Protein AF-A0A9P0MYB6-F1 (afdb_monomer_lite)

Foldseek 3Di:
DDWDADPNDIDDKDKDWDAPDPPPFQWIWIWIQDPNDTDTWIKGFQDDPPPFWTKIKTWDQDPVNPDIDIDIDIDTPVLDADPVSVVRNVVSQVPDPPHDPVPDDDDDRDCVNPFDQDDDDLQDFRKGWDADDPPDFAAAQDDLVLLFAKKFFFWKLHRQPFARWIKGWDDDPFKIWIWTWTADPNDIDIWTWIWGAPDPRNIQWIWIWTDDPPDPDIDTWIKGFNDDPSAFWTKIKTWDAPDRTMITIMITIITPDLDHDPVSVVVVVVVLVVDPSRDPVSIDGHHGDPSRDDDDPPPVPDPPPVVVVVVVVVVVPD

pLDDT: mean 89.63, std 13.02, range [38.72, 98.75]

Sequence (318 aa):
MNSQIINGEMTTIEGTAVVARDDGTGEFKVSFNVNKEIRRSNYYVLSTDYLSYALVYSCVNVDNGNKRRVGSWKLSRTGTLSAQDNAAIDAVVSRTQGLHEDYYQTTEQSVETCFQYPNIALNDDIIIPGQCDQTISGIPHFDENQFQGNWYQIKRYDPVTTTCVGGRFTPESDSINIISYEVVNGELSITEGTGRINSTDNSGQITITLPVAGSEESADTIVYILATDYTSYALAYSCTNVNPFQRQIRAWQLSRERTMSPCGEAVIACLIQQRQELHEPYFRTVEQNDNCLQPSSAFLFKSSIVVLCVCAIFELLL

Radius of gyration: 29.36 Å; chains: 1; bounding box: 102×40×71 Å

InterPro domains:
  IPR000566 Lipocalin/cytosolic fatty-acid binding domain [PF00061] (7-110)
  IPR000566 Lipocalin/cytosolic fatty-acid binding domain [PF00061] (169-262)
  IPR003057 Invertebrate colouration protein [PR01273] (140-156)
  IPR003057 Invertebrate colouration protein [PR01273] (225-239)
  IPR003057 Invertebrate colouration protein [PR01273] (247-260)
  IPR012674 Calycin [G3DSA:2.40.128.20] (1-121)
  IPR012674 Calycin [G3DSA:2.40.128.20] (125-301)
  IPR012674 Calycin [SSF50814] (2-118)
  IPR012674 Calycin [SSF50814] (129-295)

Secondary structure (DSSP, 8-state):
-EEEEETTEEEEE-EEEEES-SSS--EEEEEEEETTEEEEEEEEEEEE-SSSEEEEEEEEEEGGGTEEEEEEEEEESSSS--HHHHHHHHHHHHHSBTB-GGG--PPP--HHHH-------TTS--EEES---TT--PPSS--HHHH-EEEEEEEESS---SEEEEEEEEE-SS-EEEEEEEEETTEEEEEEEEEEE--SS--SEEEEEEEPTTSS-EEEEEEEEEEE-SSSEEEEEEEEEEETTEEEEEEEEEESSSS--HHHHHHHHHHHHH-TT--GGG-EEPP--TT-----GGGGGSTTTTTHHHHHHHTT--

Structure (mmCIF, N/CA/C/O backbone):
data_AF-A0A9P0MYB6-F1
#
_entry.id   AF-A0A9P0MYB6-F1
#
loop_
_atom_site.group_PDB
_atom_site.id
_atom_site.type_symbol
_atom_site.label_atom_id
_atom_site.label_alt_id
_atom_site.label_comp_id
_atom_site.label_asym_id
_atom_site.label_entity_id
_atom_site.label_seq_id
_atom_site.pdbx_PDB_ins_code
_atom_site.Cartn_x
_atom_site.Cartn_y
_atom_site.Cartn_z
_atom_site.occupancy
_atom_site.B_iso_or_equiv
_atom_site.auth_seq_id
_atom_site.auth_comp_id
_atom_site.auth_asy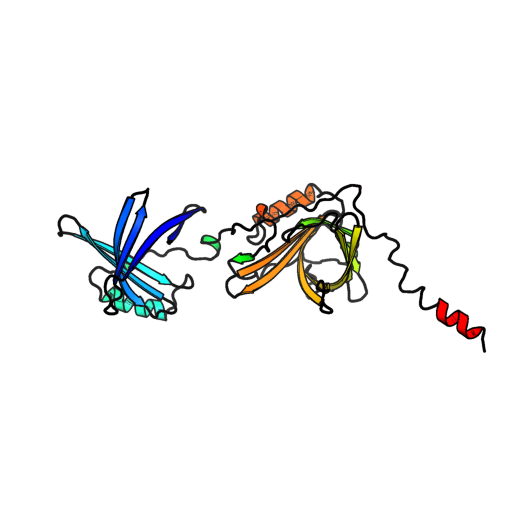m_id
_atom_site.auth_atom_id
_atom_site.pdbx_PDB_model_num
ATOM 1 N N . MET A 1 1 ? 17.916 9.128 -15.210 1.00 79.12 1 MET A N 1
ATOM 2 C CA . MET A 1 1 ? 18.007 8.131 -14.133 1.00 79.12 1 MET A CA 1
ATOM 3 C C . MET A 1 1 ? 17.839 6.704 -14.642 1.00 79.12 1 MET A C 1
ATOM 5 O O . MET A 1 1 ? 16.883 6.423 -15.355 1.00 79.12 1 MET A O 1
ATOM 9 N N . ASN A 1 2 ? 18.761 5.818 -14.273 1.00 87.06 2 ASN A N 1
ATOM 10 C CA . ASN A 1 2 ? 18.600 4.361 -14.268 1.00 87.06 2 ASN A CA 1
ATOM 11 C C . ASN A 1 2 ? 18.723 3.890 -12.805 1.00 87.06 2 ASN A C 1
ATOM 13 O O . ASN A 1 2 ? 19.487 4.486 -12.046 1.00 87.06 2 ASN A O 1
ATOM 17 N N . SER A 1 3 ? 17.962 2.874 -12.403 1.00 86.88 3 SER A N 1
ATOM 18 C CA . SER A 1 3 ? 17.929 2.363 -11.029 1.00 86.88 3 SER A CA 1
ATOM 19 C C . SER A 1 3 ? 17.915 0.840 -11.002 1.00 86.88 3 SER A C 1
ATOM 21 O O . SER A 1 3 ? 17.365 0.207 -11.900 1.00 86.88 3 SER A O 1
ATOM 23 N N . GLN A 1 4 ? 18.476 0.261 -9.945 1.00 87.12 4 GLN A N 1
ATOM 24 C CA . GLN A 1 4 ? 18.479 -1.178 -9.684 1.00 87.12 4 GLN A CA 1
ATOM 25 C C . GLN A 1 4 ? 18.475 -1.445 -8.178 1.00 87.12 4 GLN A C 1
ATOM 27 O O . GLN A 1 4 ? 18.920 -0.595 -7.407 1.00 87.12 4 GLN A O 1
ATOM 32 N N . ILE A 1 5 ? 18.023 -2.629 -7.768 1.00 83.81 5 ILE A N 1
ATOM 33 C CA . ILE A 1 5 ? 18.134 -3.101 -6.385 1.00 83.81 5 ILE A CA 1
ATOM 34 C C . ILE A 1 5 ? 19.335 -4.046 -6.285 1.00 83.81 5 ILE A C 1
ATOM 36 O O . ILE A 1 5 ? 19.415 -5.029 -7.020 1.00 83.81 5 ILE A O 1
ATOM 40 N N . ILE A 1 6 ? 20.275 -3.754 -5.385 1.00 79.50 6 ILE A N 1
ATOM 41 C CA . ILE A 1 6 ? 21.412 -4.622 -5.057 1.00 79.50 6 ILE A CA 1
ATOM 42 C C . ILE A 1 6 ? 21.355 -4.893 -3.557 1.00 79.50 6 ILE A C 1
ATOM 44 O O . ILE A 1 6 ? 21.404 -3.962 -2.763 1.00 79.50 6 ILE A O 1
ATOM 48 N N . ASN A 1 7 ? 21.256 -6.167 -3.164 1.00 75.50 7 ASN A N 1
ATOM 49 C CA . ASN A 1 7 ? 21.167 -6.583 -1.756 1.00 75.50 7 ASN A CA 1
ATOM 50 C C . ASN A 1 7 ? 20.045 -5.874 -0.966 1.00 75.50 7 ASN A C 1
ATOM 52 O O . ASN A 1 7 ? 20.217 -5.553 0.205 1.00 75.50 7 ASN A O 1
ATOM 56 N N . GLY A 1 8 ? 18.905 -5.615 -1.615 1.00 67.31 8 GLY A N 1
ATOM 57 C CA . GLY A 1 8 ? 17.755 -4.929 -1.012 1.00 67.31 8 GLY A CA 1
ATOM 58 C C . GLY A 1 8 ? 17.834 -3.398 -1.018 1.00 67.31 8 GLY A C 1
ATOM 59 O O . GLY A 1 8 ? 16.842 -2.748 -0.699 1.00 67.31 8 GLY A O 1
ATOM 60 N N . GLU A 1 9 ? 18.961 -2.812 -1.433 1.00 74.06 9 GLU A N 1
ATOM 61 C CA . GLU A 1 9 ? 19.142 -1.361 -1.502 1.00 74.06 9 GLU A CA 1
ATOM 62 C C . GLU A 1 9 ? 19.043 -0.842 -2.937 1.00 74.06 9 GLU A C 1
ATOM 64 O O . GLU A 1 9 ? 19.652 -1.383 -3.868 1.00 74.06 9 GLU A O 1
ATOM 69 N N . MET A 1 10 ? 18.302 0.254 -3.124 1.00 80.75 10 MET A N 1
ATOM 70 C CA . MET A 1 10 ? 18.262 0.935 -4.411 1.00 80.75 10 MET A CA 1
ATOM 71 C C . MET A 1 10 ? 19.580 1.658 -4.678 1.00 80.75 10 MET A C 1
ATOM 73 O O . MET A 1 10 ? 20.003 2.543 -3.940 1.00 80.75 10 MET A O 1
ATOM 77 N N . THR A 1 11 ? 20.186 1.336 -5.812 1.00 85.31 11 THR A N 1
ATOM 78 C CA . THR A 1 11 ? 21.273 2.106 -6.405 1.00 85.31 11 THR A CA 1
ATOM 79 C C . THR A 1 11 ? 20.752 2.811 -7.647 1.00 85.31 11 THR A C 1
ATOM 81 O O . THR A 1 11 ? 20.099 2.193 -8.491 1.00 85.31 11 THR A O 1
ATOM 84 N N . THR A 1 12 ? 21.067 4.095 -7.792 1.00 86.31 12 THR A N 1
ATOM 85 C CA . THR A 1 12 ? 20.734 4.872 -8.987 1.00 86.31 12 THR A CA 1
ATOM 86 C C . THR A 1 12 ? 21.988 5.373 -9.686 1.00 86.31 12 THR A C 1
ATOM 88 O O . THR A 1 12 ? 23.040 5.584 -9.081 1.00 86.31 12 THR A O 1
ATOM 91 N N . ILE A 1 13 ? 21.871 5.567 -10.995 1.00 89.44 13 ILE A N 1
ATOM 92 C CA . ILE A 1 13 ? 22.851 6.281 -11.795 1.00 89.44 13 ILE A CA 1
ATOM 93 C C . ILE A 1 13 ? 22.152 7.320 -12.663 1.00 89.44 13 ILE A C 1
ATOM 95 O O . ILE A 1 13 ? 21.200 7.033 -13.398 1.00 89.44 13 ILE A O 1
ATOM 99 N N . GLU A 1 14 ? 22.650 8.550 -12.590 1.00 88.44 14 GLU A N 1
ATOM 100 C CA . GLU A 1 14 ? 22.170 9.629 -13.437 1.00 88.44 14 GLU A CA 1
ATOM 101 C C . GLU A 1 14 ? 22.947 9.722 -14.740 1.00 88.44 14 GLU A C 1
ATOM 103 O O . GLU A 1 14 ? 24.160 9.497 -14.817 1.00 88.44 14 GLU A O 1
ATOM 108 N N . GLY A 1 15 ? 22.216 10.086 -15.784 1.00 90.00 15 GLY A N 1
ATOM 109 C CA . GLY A 1 15 ? 22.771 10.268 -17.106 1.00 90.00 15 GLY A CA 1
ATOM 110 C C . GLY A 1 15 ? 21.886 11.132 -17.982 1.00 90.00 15 GLY A C 1
ATOM 111 O O . GLY A 1 15 ? 20.709 11.348 -17.695 1.00 90.00 15 GLY A O 1
ATOM 112 N N . THR A 1 16 ? 22.475 11.622 -19.062 1.00 92.88 16 THR A N 1
ATOM 113 C CA . THR A 1 16 ? 21.807 12.406 -20.096 1.00 92.88 16 THR A CA 1
ATOM 114 C C . THR A 1 16 ? 21.849 11.646 -21.413 1.00 92.88 16 THR A C 1
ATOM 116 O O . THR A 1 16 ? 22.841 10.992 -21.734 1.00 92.88 16 THR A O 1
ATOM 119 N N . ALA A 1 17 ? 20.771 11.726 -22.185 1.00 92.94 17 ALA A N 1
ATOM 120 C CA . ALA A 1 17 ? 20.702 11.192 -23.536 1.00 92.94 17 ALA A CA 1
ATOM 121 C C . ALA A 1 17 ? 20.267 12.313 -24.477 1.00 92.94 17 ALA A C 1
ATOM 123 O O . ALA A 1 17 ? 19.296 13.013 -24.199 1.00 92.94 17 ALA A O 1
ATOM 124 N N . VAL A 1 18 ? 20.990 12.487 -25.580 1.00 94.19 18 VAL A N 1
ATOM 125 C CA . VAL A 1 18 ? 20.618 13.423 -26.646 1.00 94.19 18 VAL A CA 1
ATOM 126 C C . VAL A 1 18 ? 20.488 12.665 -27.953 1.00 94.19 18 VAL A C 1
ATOM 128 O O . VAL A 1 18 ? 21.295 11.776 -28.236 1.00 94.19 18 VAL A O 1
ATOM 131 N N . VAL A 1 19 ? 19.477 13.011 -28.744 1.00 93.75 19 VAL A N 1
ATOM 132 C CA . VAL A 1 19 ? 19.308 12.455 -30.087 1.00 93.75 19 VAL A CA 1
ATOM 133 C C . VAL A 1 19 ? 20.550 12.803 -30.909 1.00 93.75 19 VAL A C 1
ATOM 135 O O . VAL A 1 19 ? 21.029 13.938 -30.891 1.00 93.75 19 VAL A O 1
ATOM 138 N N . ALA A 1 20 ? 21.130 11.811 -31.579 1.00 92.81 20 ALA A N 1
ATOM 139 C CA . ALA A 1 20 ? 22.371 11.993 -32.317 1.00 92.81 20 ALA A CA 1
ATOM 140 C C . ALA A 1 20 ? 22.156 12.679 -33.673 1.00 92.81 20 ALA A C 1
ATOM 142 O O . ALA A 1 20 ? 23.093 13.316 -34.165 1.00 92.81 20 ALA A O 1
ATOM 143 N N . ARG A 1 21 ? 20.962 12.527 -34.267 1.00 89.31 21 ARG A N 1
ATOM 144 C CA . ARG A 1 21 ? 20.597 13.003 -35.610 1.00 89.31 21 ARG A CA 1
ATOM 145 C C . ARG A 1 21 ? 19.114 13.360 -35.696 1.00 89.31 21 ARG A C 1
ATOM 147 O O . ARG A 1 21 ? 18.283 12.667 -35.124 1.00 89.31 21 ARG A O 1
ATOM 154 N N . ASP A 1 22 ? 18.791 14.394 -36.462 1.00 89.19 22 ASP A N 1
ATOM 155 C CA . ASP A 1 22 ? 17.411 14.835 -36.715 1.00 89.19 22 ASP A CA 1
ATOM 156 C C . ASP A 1 22 ? 16.847 14.232 -38.017 1.00 89.19 22 ASP A C 1
ATOM 158 O O . ASP A 1 22 ? 16.332 14.923 -38.888 1.00 89.19 22 ASP A O 1
ATOM 162 N N . ASP A 1 23 ? 17.046 12.927 -38.205 1.00 92.50 23 ASP A N 1
ATOM 163 C CA . ASP A 1 23 ? 16.643 12.176 -39.406 1.00 92.50 23 ASP A CA 1
ATOM 164 C C . ASP A 1 23 ? 15.676 11.020 -39.083 1.00 92.50 23 ASP A C 1
ATOM 166 O O . ASP A 1 23 ? 15.391 10.175 -39.929 1.00 92.50 23 ASP A O 1
ATOM 170 N N . GLY A 1 24 ? 15.173 10.975 -37.845 1.00 87.06 24 GLY A N 1
ATOM 171 C CA . GLY A 1 24 ? 14.296 9.914 -37.352 1.00 87.06 24 GLY A CA 1
ATOM 172 C C . GLY A 1 24 ? 15.021 8.622 -36.963 1.00 87.06 24 GLY A C 1
ATOM 173 O O . GLY A 1 24 ? 14.365 7.672 -36.533 1.00 87.06 24 GLY A O 1
ATOM 174 N N . THR A 1 25 ? 16.354 8.558 -37.064 1.00 92.06 25 THR A N 1
ATOM 175 C CA . THR A 1 25 ? 17.103 7.386 -36.597 1.00 92.06 25 THR A CA 1
ATOM 176 C C . THR A 1 25 ? 17.085 7.322 -35.070 1.00 92.06 25 THR A C 1
ATOM 178 O O . THR A 1 25 ? 17.369 8.307 -34.391 1.00 92.06 25 THR A O 1
ATOM 181 N N . GLY A 1 26 ? 16.817 6.142 -34.508 1.00 93.31 26 GLY A N 1
ATOM 182 C CA . GLY A 1 26 ? 16.830 5.897 -33.061 1.00 93.31 26 GLY A CA 1
ATOM 183 C C . GLY A 1 26 ? 18.232 5.868 -32.437 1.00 93.31 26 GLY A C 1
ATOM 184 O O . GLY A 1 26 ? 18.530 4.950 -31.680 1.00 93.31 26 GLY A O 1
ATOM 185 N N . GLU A 1 27 ? 19.115 6.811 -32.778 1.00 96.12 27 GLU A N 1
ATOM 186 C CA . GLU A 1 27 ? 20.481 6.914 -32.252 1.00 96.12 27 GLU A CA 1
ATOM 187 C C . GLU A 1 27 ? 20.560 7.992 -31.162 1.00 96.12 27 GLU A C 1
ATOM 189 O O . GLU A 1 27 ? 20.210 9.153 -31.379 1.00 96.12 27 GLU A O 1
ATOM 194 N N . PHE A 1 28 ? 21.088 7.622 -29.996 1.00 95.50 28 PHE A N 1
ATOM 195 C CA . PHE A 1 28 ? 21.283 8.506 -28.852 1.00 95.50 28 PHE A CA 1
ATOM 196 C C . PHE A 1 28 ? 22.749 8.545 -28.436 1.00 95.50 28 PHE A C 1
ATOM 198 O O . PHE A 1 28 ? 23.399 7.509 -28.296 1.00 95.50 28 PHE A O 1
ATOM 205 N N . LYS A 1 29 ? 23.257 9.743 -28.142 1.00 95.06 29 LYS A N 1
ATOM 206 C CA . LYS A 1 29 ? 24.512 9.928 -27.406 1.00 95.06 29 LYS A CA 1
ATOM 207 C C . LYS A 1 29 ? 24.178 9.980 -25.923 1.00 95.06 29 LYS A C 1
ATOM 209 O O . LYS A 1 29 ? 23.597 10.957 -25.450 1.00 95.06 29 LYS A O 1
ATOM 214 N N . VAL A 1 30 ? 24.541 8.927 -25.203 1.00 94.56 30 VAL A N 1
ATOM 215 C CA . VAL A 1 30 ? 24.255 8.760 -23.779 1.00 94.56 30 VAL A CA 1
ATOM 216 C C . VAL A 1 30 ? 25.511 9.041 -22.965 1.00 94.56 30 VAL A C 1
ATOM 218 O O . VAL A 1 30 ? 26.613 8.626 -23.328 1.00 94.56 30 VAL A O 1
ATOM 221 N N . SER A 1 31 ? 25.356 9.769 -21.865 1.00 93.69 31 SER A N 1
ATOM 222 C CA . SER A 1 31 ? 26.412 10.071 -20.904 1.00 93.69 31 SER A CA 1
ATOM 223 C C . SER A 1 31 ? 25.938 9.709 -19.505 1.00 93.69 31 SER A C 1
ATOM 225 O O . SER A 1 31 ? 24.953 10.268 -19.044 1.00 93.69 31 SER A O 1
ATOM 227 N N . PHE A 1 32 ? 26.645 8.818 -18.819 1.00 90.88 32 PHE A N 1
ATOM 228 C CA . PHE A 1 32 ? 26.389 8.475 -17.421 1.00 90.88 32 PHE A CA 1
ATOM 229 C C . PHE A 1 32 ? 27.462 9.069 -16.517 1.00 90.88 32 PHE A C 1
ATOM 231 O O . PHE A 1 32 ? 28.638 9.098 -16.884 1.00 90.88 32 PHE A O 1
ATOM 238 N N . ASN A 1 33 ? 27.066 9.515 -15.329 1.00 87.31 33 ASN A N 1
ATOM 239 C CA . ASN A 1 33 ? 27.998 9.923 -14.287 1.00 87.31 33 ASN A CA 1
ATOM 240 C C . ASN A 1 33 ? 28.311 8.720 -13.385 1.00 87.31 33 ASN A C 1
ATOM 242 O O . ASN A 1 33 ? 27.492 8.335 -12.556 1.00 87.31 33 ASN A O 1
ATOM 246 N N . VAL A 1 34 ? 29.493 8.126 -13.552 1.00 86.19 34 VAL A N 1
ATOM 247 C CA . VAL A 1 34 ? 29.973 6.996 -12.745 1.00 86.19 34 VAL A CA 1
ATOM 248 C C . VAL A 1 34 ? 31.110 7.503 -11.868 1.00 86.19 34 VAL A C 1
ATOM 250 O O . VAL A 1 34 ? 32.157 7.871 -12.391 1.00 86.19 34 VAL A O 1
ATOM 253 N N . ASN A 1 35 ? 30.940 7.524 -10.544 1.00 84.94 35 ASN A N 1
ATOM 254 C CA . ASN A 1 35 ? 31.991 7.939 -9.600 1.00 84.94 35 ASN A CA 1
ATOM 255 C C . ASN A 1 35 ? 32.615 9.317 -9.916 1.00 84.94 35 ASN A C 1
ATOM 257 O O . ASN A 1 35 ? 33.825 9.492 -9.800 1.00 84.94 35 ASN A O 1
ATOM 261 N N . LYS A 1 36 ? 31.786 10.302 -10.303 1.00 84.00 36 LYS A N 1
ATOM 262 C CA . LYS A 1 36 ? 32.195 11.656 -10.740 1.00 84.00 36 LYS A CA 1
ATOM 263 C C . LYS A 1 36 ? 32.923 11.704 -12.090 1.00 84.00 36 LYS A C 1
ATOM 265 O O . LYS A 1 36 ? 33.418 12.761 -12.476 1.00 84.00 36 LYS A O 1
ATOM 270 N N . GLU A 1 37 ? 32.944 10.603 -12.836 1.00 89.50 37 GLU A N 1
ATOM 271 C CA . GLU A 1 37 ? 33.476 10.540 -14.193 1.00 89.50 37 GLU A CA 1
ATOM 272 C C . GLU A 1 37 ? 32.361 10.349 -15.222 1.00 89.50 37 GLU A C 1
ATOM 274 O O . GLU A 1 37 ? 31.519 9.454 -15.119 1.00 89.50 37 GLU A O 1
ATOM 279 N N . ILE A 1 38 ? 32.386 11.168 -16.275 1.00 90.00 38 ILE A N 1
ATOM 280 C CA . ILE A 1 38 ? 31.424 11.061 -17.372 1.00 90.00 38 ILE A CA 1
ATOM 281 C C . ILE A 1 38 ? 31.848 9.933 -18.315 1.00 90.00 38 ILE A C 1
ATOM 283 O O . ILE A 1 38 ? 32.864 10.023 -19.009 1.00 90.00 38 ILE A O 1
ATOM 287 N N . ARG A 1 39 ? 31.025 8.890 -18.395 1.00 90.69 39 ARG A N 1
ATOM 288 C CA . ARG A 1 39 ? 31.169 7.769 -19.329 1.00 90.69 39 ARG A CA 1
ATOM 289 C C . ARG A 1 39 ? 30.184 7.940 -20.476 1.00 90.69 39 ARG A C 1
ATOM 291 O O . ARG A 1 39 ? 28.992 8.102 -20.243 1.00 90.69 39 ARG A O 1
ATOM 298 N N . ARG A 1 40 ? 30.677 7.912 -21.716 1.00 92.19 40 ARG A N 1
ATOM 299 C CA . ARG A 1 40 ? 29.860 8.116 -22.923 1.00 92.19 40 ARG A CA 1
ATOM 300 C C . ARG A 1 40 ? 29.645 6.813 -23.676 1.00 92.19 40 ARG A C 1
ATOM 302 O O . ARG A 1 40 ? 30.529 5.959 -23.708 1.00 92.19 40 ARG A O 1
ATOM 309 N N . SER A 1 41 ? 28.481 6.660 -24.288 1.00 91.88 41 SER A N 1
ATOM 310 C CA . SER A 1 41 ? 28.136 5.522 -25.141 1.00 91.88 41 SER A CA 1
ATOM 311 C C . SER A 1 41 ? 27.069 5.926 -26.150 1.00 91.88 41 SER A C 1
ATOM 313 O O . SER A 1 41 ? 26.213 6.753 -25.846 1.00 91.88 41 SER A O 1
ATOM 315 N N . ASN A 1 42 ? 27.108 5.334 -27.342 1.00 94.62 42 ASN A N 1
ATOM 316 C CA . ASN A 1 42 ? 26.045 5.502 -28.328 1.00 94.62 42 ASN A CA 1
ATOM 317 C C . ASN A 1 42 ? 25.051 4.357 -28.178 1.00 94.62 42 ASN A C 1
ATOM 319 O O . ASN A 1 42 ? 25.463 3.195 -28.173 1.00 94.62 42 ASN A O 1
ATOM 323 N N . TYR A 1 43 ? 23.773 4.687 -28.032 1.00 95.88 43 TYR A N 1
ATOM 324 C CA . TYR A 1 43 ? 22.683 3.721 -27.950 1.00 95.88 43 TYR A CA 1
ATOM 325 C C . TYR A 1 43 ? 21.842 3.791 -29.219 1.00 95.88 43 TYR A C 1
ATOM 327 O O . TYR A 1 43 ? 21.557 4.872 -29.725 1.00 95.88 43 TYR A O 1
ATOM 335 N N . TYR A 1 44 ? 21.434 2.628 -29.703 1.00 96.31 44 TYR A N 1
ATOM 336 C CA . TYR A 1 44 ? 20.615 2.446 -30.889 1.00 96.31 44 TYR A CA 1
ATOM 337 C C . TYR A 1 44 ? 19.339 1.716 -30.482 1.00 96.31 44 TYR A C 1
ATOM 339 O O . TYR A 1 44 ? 19.407 0.626 -29.915 1.00 96.31 44 TYR A O 1
ATOM 347 N N . VAL A 1 45 ? 18.181 2.299 -30.769 1.00 97.31 45 VAL A N 1
ATOM 348 C CA . VAL A 1 45 ? 16.890 1.617 -30.645 1.00 97.31 45 VAL A CA 1
ATOM 349 C C . VAL A 1 45 ? 16.675 0.821 -31.925 1.00 97.31 45 VAL A C 1
ATOM 351 O O . VAL A 1 45 ? 16.432 1.395 -32.984 1.00 97.31 45 VAL A O 1
ATOM 354 N N . LEU A 1 46 ? 16.822 -0.500 -31.840 1.00 97.56 46 LEU A N 1
ATOM 355 C CA . LEU A 1 46 ? 16.733 -1.391 -33.000 1.00 97.56 46 LEU A CA 1
ATOM 356 C C . LEU A 1 46 ? 15.297 -1.834 -33.303 1.00 97.56 46 LEU A C 1
ATOM 358 O O . LEU A 1 46 ? 14.992 -2.181 -34.442 1.00 97.56 46 LEU A O 1
ATOM 362 N N . SER A 1 47 ? 14.435 -1.854 -32.285 1.00 97.88 47 SER A N 1
ATOM 363 C CA . SER A 1 47 ? 13.013 -2.178 -32.407 1.00 97.88 47 SER A CA 1
ATOM 364 C C . SER A 1 47 ? 12.239 -1.559 -31.253 1.00 97.88 47 SER A C 1
ATOM 366 O O . SER A 1 47 ? 12.725 -1.563 -30.124 1.00 97.88 47 SER A O 1
ATOM 368 N N . THR A 1 48 ? 11.047 -1.040 -31.515 1.00 97.62 48 THR A N 1
ATOM 369 C CA . THR A 1 48 ? 10.089 -0.604 -30.494 1.00 97.62 48 THR A CA 1
ATOM 370 C C . THR A 1 48 ? 8.723 -0.431 -31.144 1.00 97.62 48 THR A C 1
ATOM 372 O O . THR A 1 48 ? 8.633 -0.071 -32.317 1.00 97.62 48 THR A O 1
ATOM 375 N N . ASP A 1 49 ? 7.663 -0.673 -30.386 1.00 96.69 49 ASP A N 1
ATOM 376 C CA . ASP A 1 49 ? 6.290 -0.318 -30.753 1.00 96.69 49 ASP A CA 1
ATOM 377 C C . ASP A 1 49 ? 5.842 1.009 -30.109 1.00 96.69 49 ASP A C 1
ATOM 379 O O . ASP A 1 49 ? 4.690 1.409 -30.247 1.00 96.69 49 ASP A O 1
ATOM 383 N N . TYR A 1 50 ? 6.749 1.680 -29.386 1.00 95.06 50 TYR A N 1
ATOM 384 C CA . TYR A 1 50 ? 6.540 2.886 -28.578 1.00 95.06 50 TYR A CA 1
ATOM 385 C C . TYR A 1 50 ? 5.579 2.739 -27.386 1.00 95.06 50 TYR A C 1
ATOM 387 O O . TYR A 1 50 ? 5.546 3.626 -26.524 1.00 95.06 50 TYR A O 1
ATOM 395 N N . LEU A 1 51 ? 4.856 1.625 -27.280 1.00 95.12 51 LEU A N 1
ATOM 396 C CA . LEU A 1 51 ? 3.789 1.406 -26.307 1.00 95.12 51 LEU A CA 1
ATOM 397 C C . LEU A 1 51 ? 4.183 0.425 -25.210 1.00 95.12 51 LEU A C 1
ATOM 399 O O . LEU A 1 51 ? 3.857 0.675 -24.055 1.00 95.12 51 LEU A O 1
ATOM 403 N N . SER A 1 52 ? 4.894 -0.650 -25.533 1.00 95.62 52 SER A N 1
ATOM 404 C CA . SER A 1 52 ? 5.132 -1.754 -24.604 1.00 95.62 52 SER A CA 1
ATOM 405 C C . SER A 1 52 ? 6.611 -2.097 -24.450 1.00 95.62 52 SER A C 1
ATOM 407 O O . SER A 1 52 ? 7.063 -2.273 -23.316 1.00 95.62 52 SER A O 1
ATOM 409 N N . TYR A 1 53 ? 7.384 -2.115 -25.542 1.00 98.06 53 TYR A N 1
ATOM 410 C CA . TYR A 1 53 ? 8.750 -2.636 -25.522 1.00 98.06 53 TYR A CA 1
ATOM 411 C C . TYR A 1 53 ? 9.752 -1.786 -26.305 1.00 98.06 53 TYR A C 1
ATOM 413 O O . TYR A 1 53 ? 9.406 -1.019 -27.207 1.00 98.06 53 TYR A O 1
ATOM 421 N N . ALA A 1 54 ? 11.035 -1.964 -25.992 1.00 98.31 54 ALA A N 1
ATOM 422 C CA . ALA A 1 54 ? 12.137 -1.514 -26.835 1.00 98.31 54 ALA A CA 1
ATOM 423 C C . ALA A 1 54 ? 13.319 -2.494 -26.781 1.00 98.31 54 ALA A C 1
ATOM 425 O O . ALA A 1 54 ? 13.636 -3.046 -25.730 1.00 98.31 54 ALA A O 1
ATOM 426 N N . LEU A 1 55 ? 14.006 -2.667 -27.910 1.00 98.44 55 LEU A N 1
ATOM 427 C CA . LEU A 1 55 ? 15.307 -3.325 -28.001 1.00 98.44 55 LEU A CA 1
ATOM 428 C C . LEU A 1 55 ? 16.386 -2.260 -28.186 1.00 98.44 55 LEU A C 1
ATOM 430 O O . LEU A 1 55 ? 16.435 -1.589 -29.221 1.00 98.44 55 LEU A O 1
ATOM 434 N N . VAL A 1 56 ? 17.264 -2.128 -27.194 1.00 97.88 56 VAL A N 1
ATOM 435 C CA . VAL A 1 56 ? 18.385 -1.183 -27.222 1.00 97.88 56 VAL A CA 1
ATOM 436 C C . VAL A 1 56 ? 19.691 -1.929 -27.451 1.00 97.88 56 VAL A C 1
ATOM 438 O O . VAL A 1 56 ? 19.911 -3.013 -26.911 1.00 97.88 56 VAL A O 1
ATOM 441 N N . TYR A 1 57 ? 20.569 -1.322 -28.239 1.00 97.19 57 TYR A N 1
ATOM 442 C CA . TYR A 1 57 ? 21.879 -1.827 -28.618 1.00 97.19 57 TYR A CA 1
ATOM 443 C C . TYR A 1 57 ? 22.957 -0.768 -28.412 1.00 97.19 57 TYR A C 1
ATOM 445 O O . TYR A 1 57 ? 22.736 0.417 -28.639 1.00 97.19 57 TYR A O 1
ATOM 453 N N . SER A 1 58 ? 24.150 -1.198 -28.028 1.00 95.56 58 SER A N 1
ATOM 454 C CA . SER A 1 58 ? 25.351 -0.377 -27.980 1.00 95.56 58 SER A CA 1
ATOM 455 C C . SER A 1 58 ? 26.536 -1.195 -28.462 1.00 95.56 58 SER A C 1
ATOM 457 O O . SER A 1 58 ? 26.674 -2.372 -28.126 1.00 95.56 58 SER A O 1
ATOM 459 N N . CYS A 1 59 ? 27.413 -0.573 -29.240 1.00 93.81 59 CYS A N 1
ATOM 460 C CA . CYS A 1 59 ? 28.636 -1.208 -29.690 1.00 93.81 59 CYS A CA 1
ATOM 461 C C . CYS A 1 59 ? 29.761 -0.195 -29.781 1.00 93.81 59 CYS A C 1
ATOM 463 O O . CYS A 1 59 ? 29.616 0.872 -30.376 1.00 93.81 59 CYS A O 1
ATOM 465 N N . VAL A 1 60 ? 30.904 -0.557 -29.209 1.00 92.00 60 VAL A N 1
ATOM 466 C CA . VAL A 1 60 ? 32.130 0.231 -29.298 1.00 92.00 60 VAL A CA 1
ATOM 467 C C . VAL A 1 60 ? 33.291 -0.663 -29.694 1.00 92.00 60 VAL A C 1
ATOM 469 O O . VAL A 1 60 ? 33.434 -1.784 -29.195 1.00 92.00 60 VAL A O 1
ATOM 472 N N . ASN A 1 61 ? 34.136 -0.155 -30.585 1.00 92.31 61 ASN A N 1
ATOM 473 C CA . ASN A 1 61 ? 35.393 -0.806 -30.922 1.00 92.31 61 ASN A CA 1
ATOM 474 C C . ASN A 1 61 ? 36.334 -0.733 -29.716 1.00 92.31 61 ASN A C 1
ATOM 476 O O . ASN A 1 61 ? 36.484 0.313 -29.085 1.00 92.31 61 ASN A O 1
ATOM 480 N N . VAL A 1 62 ? 36.963 -1.856 -29.397 1.00 90.88 62 VAL A N 1
ATOM 481 C CA . VAL A 1 62 ? 37.955 -2.004 -28.329 1.00 90.88 62 VAL A CA 1
ATOM 482 C C . VAL A 1 62 ? 39.173 -2.738 -28.887 1.00 90.88 62 VAL A C 1
ATOM 484 O O . VAL A 1 62 ? 39.145 -3.211 -30.023 1.00 90.88 62 VAL A O 1
ATOM 487 N N . ASP A 1 63 ? 40.257 -2.825 -28.111 1.00 90.88 63 ASP A N 1
ATOM 488 C CA . ASP A 1 63 ? 41.470 -3.554 -28.521 1.00 90.88 63 ASP A CA 1
ATOM 489 C C . ASP A 1 63 ? 42.020 -3.049 -29.874 1.00 90.88 63 ASP A C 1
ATOM 491 O O . ASP A 1 63 ? 42.215 -3.809 -30.822 1.00 90.88 63 ASP A O 1
ATOM 495 N N . ASN A 1 64 ? 42.146 -1.718 -29.999 1.00 87.88 64 ASN A N 1
ATOM 496 C CA . ASN A 1 64 ? 42.553 -1.009 -31.221 1.00 87.88 64 ASN A CA 1
ATOM 497 C C . ASN A 1 64 ? 41.734 -1.363 -32.480 1.00 87.88 64 ASN A C 1
ATOM 499 O O . ASN A 1 64 ? 42.231 -1.252 -33.596 1.00 87.88 64 ASN A O 1
ATOM 503 N N . GLY A 1 65 ? 40.472 -1.769 -32.310 1.00 85.81 65 GLY A N 1
ATOM 504 C CA . GLY A 1 65 ? 39.570 -2.111 -33.413 1.00 85.81 65 GLY A CA 1
ATOM 505 C C . GLY A 1 65 ? 39.519 -3.599 -33.754 1.00 85.81 65 GLY A C 1
ATOM 506 O O . GLY A 1 65 ? 38.697 -3.990 -34.576 1.00 85.81 65 GLY A O 1
ATOM 507 N N . ASN A 1 66 ? 40.320 -4.441 -33.095 1.00 90.56 66 ASN A N 1
ATOM 508 C CA . ASN A 1 66 ? 40.298 -5.891 -33.317 1.00 90.56 66 ASN A CA 1
ATOM 509 C C . ASN A 1 66 ? 39.119 -6.587 -32.629 1.00 90.56 66 ASN A C 1
ATOM 511 O O . ASN A 1 66 ? 38.801 -7.735 -32.939 1.00 90.56 66 ASN A O 1
ATOM 515 N N . LYS A 1 67 ? 38.474 -5.918 -31.668 1.00 92.94 67 LYS A N 1
ATOM 516 C CA . LYS A 1 67 ? 37.316 -6.438 -30.941 1.00 92.94 67 LYS A CA 1
ATOM 517 C C . LYS A 1 67 ? 36.244 -5.370 -30.821 1.00 92.94 67 LYS A C 1
ATOM 519 O O . LYS A 1 67 ? 36.496 -4.174 -30.943 1.00 92.94 67 LYS A O 1
ATOM 524 N N . ARG A 1 68 ? 35.036 -5.816 -30.501 1.00 92.19 68 ARG A N 1
ATOM 525 C CA . ARG A 1 68 ? 33.916 -4.946 -30.153 1.00 92.19 68 ARG A CA 1
ATOM 526 C C . ARG A 1 68 ? 33.349 -5.349 -28.807 1.00 92.19 68 ARG A C 1
ATOM 528 O O . ARG A 1 68 ? 33.209 -6.535 -28.520 1.00 92.19 68 ARG A O 1
ATOM 535 N N . ARG A 1 69 ? 33.027 -4.353 -27.989 1.00 92.88 69 ARG A N 1
ATOM 536 C CA . ARG A 1 69 ? 32.198 -4.533 -26.802 1.00 92.88 69 ARG A CA 1
ATOM 537 C C . ARG A 1 69 ? 30.766 -4.230 -27.206 1.00 92.88 69 ARG A C 1
ATOM 539 O O . ARG A 1 69 ? 30.495 -3.125 -27.669 1.00 92.88 69 ARG A O 1
ATOM 546 N N . VAL A 1 70 ? 29.893 -5.213 -27.033 1.00 95.06 70 VAL A N 1
ATOM 547 C CA . VAL A 1 70 ? 28.473 -5.128 -27.369 1.00 95.06 70 VAL A CA 1
ATOM 548 C C . VAL A 1 70 ? 27.664 -5.144 -26.078 1.00 95.06 70 VAL A C 1
ATOM 550 O O . VAL A 1 70 ? 27.940 -5.948 -25.192 1.00 95.06 70 VAL A O 1
ATOM 553 N N . GLY A 1 71 ? 26.690 -4.248 -25.974 1.00 95.44 71 GLY A N 1
ATOM 554 C CA . GLY A 1 71 ? 25.643 -4.281 -24.960 1.00 95.44 71 GLY A CA 1
ATOM 555 C C . GLY A 1 71 ? 24.283 -4.306 -25.644 1.00 95.44 71 GLY A C 1
ATOM 556 O O . GLY A 1 71 ? 24.103 -3.657 -26.676 1.00 95.44 71 GLY A O 1
ATOM 557 N N . SER A 1 72 ? 23.337 -5.056 -25.090 1.00 97.75 72 SER A N 1
ATOM 558 C CA . SER A 1 72 ? 21.963 -5.058 -25.576 1.00 97.75 72 SER A CA 1
ATOM 559 C C . SER A 1 72 ? 20.987 -5.310 -24.440 1.00 97.75 72 SER A C 1
ATOM 561 O O . SER A 1 72 ? 21.285 -6.079 -23.530 1.00 97.75 72 SER A O 1
ATOM 563 N N . TRP A 1 73 ? 19.830 -4.655 -24.498 1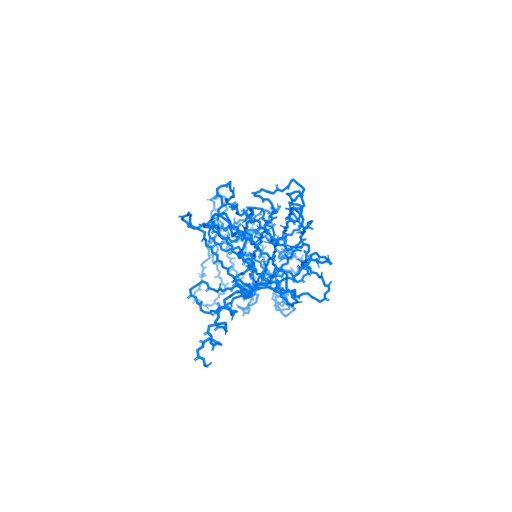.00 97.12 73 TRP A N 1
ATOM 564 C CA . TRP A 1 73 ? 18.815 -4.700 -23.451 1.00 97.12 73 TRP A CA 1
ATOM 565 C C . TRP A 1 73 ? 17.429 -4.860 -24.072 1.00 97.12 73 TRP A C 1
ATOM 567 O O . TRP A 1 73 ? 17.053 -4.077 -24.950 1.00 97.12 73 TRP A O 1
ATOM 577 N N . LYS A 1 74 ? 16.677 -5.855 -23.590 1.00 97.88 74 LYS A N 1
ATOM 578 C CA . LYS A 1 74 ? 15.239 -6.000 -23.838 1.00 97.88 74 LYS A CA 1
ATOM 579 C C . LYS A 1 74 ? 14.502 -5.216 -22.751 1.00 97.88 74 LYS A C 1
ATOM 581 O O . LYS A 1 74 ? 14.690 -5.496 -21.571 1.00 97.88 74 LYS A O 1
ATOM 586 N N . LEU A 1 75 ? 13.729 -4.204 -23.129 1.00 96.75 75 LEU A N 1
ATOM 587 C CA . LEU A 1 75 ? 13.064 -3.290 -22.198 1.00 96.75 75 LEU A CA 1
ATOM 588 C C . LEU A 1 75 ? 11.547 -3.438 -22.302 1.00 96.75 75 LEU A C 1
ATOM 590 O O . LEU A 1 75 ? 11.022 -3.489 -23.411 1.00 96.75 75 LEU A O 1
ATOM 594 N N . SER A 1 76 ? 10.863 -3.438 -21.157 1.00 94.56 76 SER A N 1
ATOM 595 C CA . SER A 1 76 ? 9.400 -3.412 -21.043 1.00 94.56 76 SER A CA 1
ATOM 596 C C . SER A 1 76 ? 8.948 -2.191 -20.244 1.00 94.56 76 SER A C 1
ATOM 598 O O . SER A 1 76 ? 9.609 -1.796 -19.283 1.00 94.56 76 SER A O 1
ATOM 600 N N . ARG A 1 77 ? 7.796 -1.615 -20.604 1.00 89.75 77 ARG A N 1
ATOM 601 C CA . ARG A 1 77 ? 7.129 -0.577 -19.804 1.00 89.75 77 ARG A CA 1
ATOM 602 C C . ARG A 1 77 ? 6.442 -1.107 -18.543 1.00 89.75 77 ARG A C 1
ATOM 604 O O . ARG A 1 77 ? 6.157 -0.314 -17.653 1.00 89.75 77 ARG A O 1
ATOM 611 N N . THR A 1 78 ? 6.153 -2.406 -18.471 1.00 84.62 78 THR A N 1
ATOM 612 C CA . THR A 1 78 ? 5.358 -3.036 -17.398 1.00 84.62 78 THR A CA 1
ATOM 613 C C . THR A 1 78 ? 6.160 -4.026 -16.553 1.00 84.62 78 THR A C 1
ATOM 615 O O . THR A 1 78 ? 5.595 -4.687 -15.687 1.00 84.62 78 THR A O 1
ATOM 618 N N . GLY A 1 79 ? 7.461 -4.174 -16.819 1.00 86.50 79 GLY A N 1
ATOM 619 C CA . GLY A 1 79 ? 8.328 -5.162 -16.164 1.00 86.50 79 GLY A CA 1
ATOM 620 C C . GLY A 1 79 ? 8.250 -6.568 -16.769 1.00 86.50 79 GLY A C 1
ATOM 621 O O . GLY A 1 79 ? 9.070 -7.417 -16.440 1.00 86.50 79 GLY A O 1
ATOM 622 N N . THR A 1 80 ? 7.324 -6.817 -17.702 1.00 88.75 80 THR A N 1
ATOM 623 C CA . THR A 1 80 ? 7.185 -8.102 -18.410 1.00 88.75 80 THR A CA 1
ATOM 624 C C . THR A 1 80 ? 7.028 -7.891 -19.915 1.00 88.75 80 THR A C 1
ATOM 626 O O . THR A 1 80 ? 6.471 -6.887 -20.352 1.00 88.75 80 THR A O 1
ATOM 629 N N . LEU A 1 81 ? 7.552 -8.810 -20.726 1.00 94.38 81 LEU A N 1
ATOM 630 C CA . LEU A 1 81 ? 7.409 -8.781 -22.187 1.00 94.38 81 LEU A CA 1
ATOM 631 C C . LEU A 1 81 ? 6.352 -9.797 -22.610 1.00 94.38 81 LEU A C 1
ATOM 633 O O . LEU A 1 81 ? 6.418 -10.959 -22.202 1.00 94.38 81 LEU A O 1
ATOM 637 N N . SER A 1 82 ? 5.392 -9.377 -23.436 1.00 96.44 82 S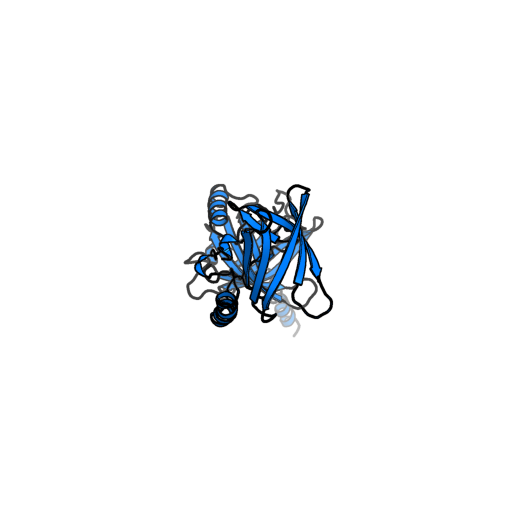ER A N 1
ATOM 638 C CA . SER A 1 82 ? 4.408 -10.304 -23.993 1.00 96.44 82 SER A CA 1
ATOM 639 C C . SER A 1 82 ? 5.062 -11.267 -24.992 1.00 96.44 82 SER A C 1
ATOM 641 O O . SER A 1 82 ? 6.179 -11.051 -25.470 1.00 96.44 82 SER A O 1
ATOM 643 N N . ALA A 1 83 ? 4.361 -12.344 -25.358 1.00 97.56 83 ALA A N 1
ATOM 644 C CA . ALA A 1 83 ? 4.840 -13.258 -26.398 1.00 97.56 83 ALA A CA 1
ATOM 645 C C . ALA A 1 83 ? 5.056 -12.543 -27.747 1.00 97.56 83 ALA A C 1
ATOM 647 O O . ALA A 1 83 ? 5.992 -12.868 -28.476 1.00 97.56 83 ALA A O 1
ATOM 648 N N . GLN A 1 84 ? 4.220 -11.546 -28.059 1.00 97.50 84 GLN A N 1
ATOM 649 C CA . GLN A 1 84 ? 4.346 -10.743 -29.273 1.00 97.50 84 GLN A CA 1
ATOM 650 C C . GLN A 1 84 ? 5.578 -9.829 -29.223 1.00 97.50 84 GLN A C 1
ATOM 652 O O . GLN A 1 84 ? 6.304 -9.739 -30.214 1.00 97.50 84 GLN A O 1
ATOM 657 N N . ASP A 1 85 ? 5.846 -9.205 -28.073 1.00 98.12 85 ASP A N 1
ATOM 658 C CA . ASP A 1 85 ? 7.013 -8.332 -27.892 1.00 98.12 85 ASP A CA 1
ATOM 659 C C . ASP A 1 85 ? 8.306 -9.135 -28.015 1.00 98.12 85 ASP A C 1
ATOM 661 O O . ASP A 1 85 ? 9.214 -8.743 -28.748 1.00 98.12 85 ASP A O 1
ATOM 665 N N . ASN A 1 86 ? 8.361 -10.305 -27.367 1.00 97.75 86 ASN A N 1
ATOM 666 C CA . ASN A 1 86 ? 9.497 -11.218 -27.475 1.00 97.75 86 ASN A CA 1
ATOM 667 C C . ASN A 1 86 ? 9.732 -11.641 -28.929 1.00 97.75 86 ASN A C 1
ATOM 669 O O . ASN A 1 86 ? 10.843 -11.492 -29.426 1.00 97.75 86 ASN A O 1
ATOM 673 N N . ALA A 1 87 ? 8.690 -12.048 -29.661 1.00 97.94 87 ALA A N 1
ATOM 674 C CA . ALA A 1 87 ? 8.832 -12.427 -31.067 1.00 97.94 87 ALA A CA 1
ATOM 675 C C . ALA A 1 87 ? 9.382 -11.284 -31.943 1.00 97.94 87 ALA A C 1
ATOM 677 O O . ALA A 1 87 ? 10.227 -11.513 -32.814 1.00 97.94 87 ALA A O 1
ATOM 678 N N . ALA A 1 88 ? 8.934 -10.045 -31.713 1.00 98.25 88 ALA A N 1
ATOM 679 C CA . ALA A 1 88 ? 9.424 -8.882 -32.448 1.00 98.25 88 ALA A CA 1
ATOM 680 C C . ALA A 1 88 ? 10.892 -8.557 -32.115 1.00 98.25 88 ALA A C 1
ATOM 682 O O . ALA A 1 88 ? 11.681 -8.251 -33.012 1.00 98.25 88 ALA A O 1
ATOM 683 N N . ILE A 1 89 ? 11.274 -8.668 -30.841 1.00 98.50 89 ILE A N 1
ATOM 684 C CA . ILE A 1 89 ? 12.655 -8.498 -30.383 1.00 98.50 89 ILE A CA 1
ATOM 685 C C . ILE A 1 89 ? 13.560 -9.576 -30.992 1.00 98.50 89 ILE A C 1
ATOM 687 O O . ILE A 1 89 ? 14.593 -9.247 -31.580 1.00 98.50 89 ILE A O 1
ATOM 691 N N . ASP A 1 90 ? 13.163 -10.844 -30.915 1.00 97.88 90 ASP A N 1
ATOM 692 C CA . ASP A 1 90 ? 13.965 -11.993 -31.345 1.00 97.88 90 ASP A CA 1
ATOM 693 C C . ASP A 1 90 ? 14.214 -11.980 -32.865 1.00 97.88 90 ASP A C 1
ATOM 695 O O . ASP A 1 90 ? 15.310 -12.303 -33.343 1.00 97.88 90 ASP A O 1
ATOM 699 N N . ALA A 1 91 ? 13.237 -11.501 -33.645 1.00 98.12 91 ALA A N 1
ATOM 700 C CA . ALA A 1 91 ? 13.396 -11.272 -35.080 1.00 98.12 91 ALA A CA 1
ATOM 701 C C . ALA A 1 91 ? 14.499 -10.243 -35.396 1.00 98.12 91 ALA A C 1
ATOM 703 O O . ALA A 1 91 ? 15.209 -10.370 -36.396 1.00 98.12 91 ALA A O 1
ATOM 704 N N . VAL A 1 92 ? 14.678 -9.222 -34.550 1.00 98.38 92 VAL A N 1
ATOM 705 C CA . VAL A 1 92 ? 15.742 -8.223 -34.718 1.00 98.38 92 VAL A CA 1
ATOM 706 C C . VAL A 1 92 ? 17.073 -8.719 -34.160 1.00 98.38 92 VAL A C 1
ATOM 708 O O . VAL A 1 92 ? 18.103 -8.503 -34.802 1.00 98.38 92 VAL A O 1
ATOM 711 N N . VAL A 1 93 ? 17.070 -9.432 -33.032 1.00 98.25 93 VAL A N 1
ATOM 712 C CA . VAL A 1 93 ? 18.269 -10.054 -32.447 1.00 98.25 93 VAL A CA 1
ATOM 713 C C . VAL A 1 93 ? 18.920 -11.019 -33.439 1.00 98.25 93 VAL A C 1
ATOM 715 O O . VAL A 1 93 ? 20.104 -10.874 -33.730 1.00 98.25 93 VAL A O 1
ATOM 718 N N . SER A 1 94 ? 18.148 -11.932 -34.035 1.00 97.44 94 SER A N 1
ATOM 719 C CA . SER A 1 94 ? 18.666 -12.976 -34.938 1.00 97.44 94 SER A CA 1
ATOM 720 C C . SER A 1 94 ? 19.340 -12.451 -36.212 1.00 97.44 94 SER A C 1
ATOM 722 O O . SER A 1 94 ? 20.252 -13.089 -36.737 1.00 97.44 94 SER A O 1
ATOM 724 N N . ARG A 1 95 ? 18.932 -11.275 -36.707 1.00 96.88 95 ARG A N 1
ATOM 725 C CA . ARG A 1 95 ? 19.515 -10.641 -37.905 1.00 96.88 95 ARG A CA 1
ATOM 726 C C . ARG A 1 95 ? 20.593 -9.597 -37.606 1.00 96.88 95 ARG A C 1
ATOM 728 O O . ARG A 1 95 ? 21.221 -9.094 -38.537 1.00 96.88 95 ARG A O 1
ATOM 735 N N . THR A 1 96 ? 20.793 -9.227 -36.341 1.00 96.31 96 THR A N 1
ATOM 736 C CA . THR A 1 96 ? 21.740 -8.172 -35.961 1.00 96.31 96 THR A CA 1
ATOM 737 C C . THR A 1 96 ? 23.087 -8.780 -35.603 1.00 96.31 96 THR A C 1
ATOM 739 O O . THR A 1 96 ? 23.249 -9.445 -34.582 1.00 96.31 96 THR A O 1
ATOM 742 N N . GLN A 1 97 ? 24.101 -8.518 -36.428 1.00 91.81 97 GLN A N 1
ATOM 743 C CA . GLN A 1 97 ? 25.430 -9.086 -36.228 1.00 91.81 97 GLN A CA 1
ATOM 744 C C . GLN A 1 97 ? 26.025 -8.686 -34.865 1.00 91.81 97 GLN A C 1
ATOM 746 O O . GLN A 1 97 ? 26.386 -7.532 -34.638 1.00 91.81 97 GLN A O 1
ATOM 751 N N . GLY A 1 98 ? 26.282 -9.675 -34.008 1.00 90.69 98 GLY A N 1
ATOM 752 C CA . GLY A 1 98 ? 26.853 -9.476 -32.670 1.00 90.69 98 GLY A CA 1
ATOM 753 C C . GLY A 1 98 ? 25.834 -9.517 -31.537 1.00 90.69 98 GLY A C 1
ATOM 754 O O . GLY A 1 98 ? 26.249 -9.427 -30.386 1.00 90.69 98 GLY A O 1
ATOM 755 N N . LEU A 1 99 ? 24.547 -9.681 -31.851 1.00 96.31 99 LEU A N 1
ATOM 756 C CA . LEU A 1 99 ? 23.534 -10.081 -30.885 1.00 96.31 99 LEU A CA 1
ATOM 757 C C . LEU A 1 99 ? 23.305 -11.589 -30.966 1.00 96.31 99 LEU A C 1
ATOM 759 O O . LEU A 1 99 ? 23.352 -12.177 -32.044 1.00 96.31 99 LEU A O 1
ATOM 763 N N . HIS A 1 100 ? 23.096 -12.203 -29.808 1.00 95.50 100 HIS A N 1
ATOM 764 C CA . HIS A 1 100 ? 22.771 -13.614 -29.673 1.00 95.50 100 HIS A CA 1
ATOM 765 C C . HIS A 1 100 ? 21.834 -13.775 -28.482 1.00 95.50 100 HIS A C 1
ATOM 767 O O . HIS A 1 100 ? 22.057 -13.133 -27.454 1.00 95.50 100 HIS A O 1
ATOM 773 N N . GLU A 1 101 ? 20.807 -14.613 -28.617 1.00 94.56 101 GLU A N 1
ATOM 774 C CA . GLU A 1 101 ? 19.789 -14.756 -27.573 1.00 94.56 101 GLU A CA 1
ATOM 775 C C . GLU A 1 101 ? 20.387 -15.279 -26.263 1.00 94.56 101 GLU A C 1
ATOM 777 O O . GLU A 1 101 ? 20.177 -14.695 -25.206 1.00 94.56 101 GLU A O 1
ATOM 782 N N . ASP A 1 102 ? 21.257 -16.286 -26.350 1.00 95.69 102 ASP A N 1
ATOM 783 C CA . ASP A 1 102 ? 21.917 -16.896 -25.187 1.00 95.69 102 ASP A CA 1
ATOM 784 C C . ASP A 1 102 ? 22.802 -15.936 -24.362 1.00 95.69 102 ASP A C 1
ATOM 786 O O . ASP A 1 102 ? 23.310 -16.318 -23.309 1.00 95.69 102 ASP A O 1
ATOM 790 N N . TYR A 1 103 ? 23.046 -14.705 -24.830 1.00 95.44 103 TYR A N 1
ATOM 791 C CA . TYR A 1 103 ? 23.796 -13.697 -24.071 1.00 95.44 103 TYR A CA 1
ATOM 792 C C . TYR A 1 103 ? 22.908 -12.822 -23.185 1.00 95.44 103 TYR A C 1
ATOM 794 O O . TYR A 1 103 ? 23.436 -12.112 -22.325 1.00 95.44 103 TYR A O 1
ATOM 802 N N . TYR A 1 104 ? 21.587 -12.851 -23.371 1.00 96.31 104 TYR A N 1
ATOM 803 C CA . TYR A 1 104 ? 20.680 -12.138 -22.485 1.00 96.31 104 TYR A CA 1
ATOM 804 C C . TYR A 1 104 ? 20.579 -12.845 -21.140 1.00 96.31 104 TYR A C 1
ATOM 806 O O . TYR A 1 104 ? 20.426 -14.060 -21.042 1.00 96.31 104 TYR A O 1
ATOM 814 N N . GLN A 1 105 ? 20.639 -12.045 -20.084 1.00 94.88 105 GLN A N 1
ATOM 815 C CA . GLN A 1 105 ? 20.406 -12.492 -18.722 1.00 94.88 105 GLN A CA 1
ATOM 816 C C . GLN A 1 105 ? 19.029 -12.004 -18.294 1.00 94.88 105 GLN A C 1
ATOM 818 O O . GLN A 1 105 ? 18.689 -10.837 -18.498 1.00 94.88 105 GLN A O 1
ATOM 823 N N . THR A 1 106 ? 18.236 -12.899 -17.710 1.00 91.50 106 THR A N 1
ATOM 824 C CA . THR A 1 106 ? 16.936 -12.520 -17.153 1.00 91.50 106 THR A CA 1
ATOM 825 C C . THR A 1 106 ? 17.171 -11.670 -15.911 1.00 91.50 106 THR A C 1
ATOM 827 O O . THR A 1 106 ? 17.891 -12.081 -15.003 1.00 91.50 106 THR A O 1
ATOM 830 N N . THR A 1 107 ? 16.576 -10.482 -15.875 1.00 89.50 107 THR A N 1
ATOM 831 C CA . THR A 1 107 ? 16.518 -9.664 -14.661 1.00 89.50 107 THR A CA 1
ATOM 832 C C . THR A 1 107 ? 15.220 -9.953 -13.928 1.00 89.50 107 THR A C 1
ATOM 834 O O . THR A 1 107 ? 14.167 -9.976 -14.563 1.00 89.50 107 THR A O 1
ATOM 837 N N . GLU A 1 108 ? 15.287 -10.115 -12.612 1.00 86.81 108 GLU A N 1
ATOM 838 C CA . GLU A 1 108 ? 14.099 -10.209 -11.769 1.00 86.81 108 GLU A CA 1
ATOM 839 C C . GLU A 1 108 ? 13.401 -8.840 -11.706 1.00 86.81 108 GLU A C 1
ATOM 841 O O . GLU A 1 108 ? 14.033 -7.834 -11.385 1.00 86.81 108 GLU A O 1
ATOM 846 N N . GLN A 1 109 ? 12.122 -8.802 -12.081 1.00 86.00 109 GLN A N 1
ATOM 847 C CA . GLN A 1 109 ? 11.307 -7.581 -12.196 1.00 86.00 109 GL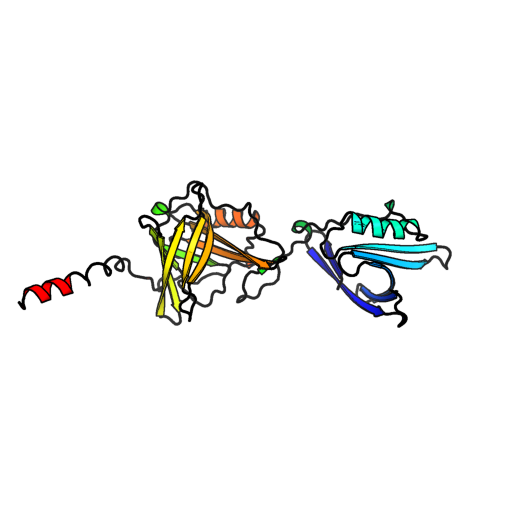N A CA 1
ATOM 848 C C . GLN A 1 109 ? 9.970 -7.720 -11.450 1.00 86.00 109 GLN A C 1
ATOM 850 O O . GLN A 1 109 ? 9.039 -6.947 -11.683 1.00 86.00 109 GLN A O 1
ATOM 855 N N . SER A 1 110 ? 9.834 -8.724 -10.577 1.00 80.25 110 SER A N 1
ATOM 856 C CA . SER A 1 110 ? 8.670 -8.845 -9.702 1.00 80.25 110 SER A CA 1
ATOM 857 C C . SER A 1 110 ? 8.505 -7.602 -8.838 1.00 80.25 110 SER A C 1
ATOM 859 O O . SER A 1 110 ? 9.473 -6.968 -8.408 1.00 80.25 110 SER A O 1
ATOM 861 N N . VAL A 1 111 ? 7.241 -7.289 -8.542 1.00 73.69 111 VAL A N 1
ATOM 862 C CA . VAL A 1 111 ? 6.887 -6.198 -7.631 1.00 73.69 111 VAL A CA 1
ATOM 863 C C . VAL A 1 111 ? 7.620 -6.361 -6.307 1.00 73.69 111 VAL A C 1
ATOM 865 O O . VAL A 1 111 ? 8.160 -5.380 -5.831 1.00 73.69 111 VAL A O 1
ATOM 868 N N . GLU A 1 112 ? 7.698 -7.578 -5.764 1.00 75.56 112 GLU A N 1
ATOM 869 C CA . GLU A 1 112 ? 8.377 -7.872 -4.497 1.00 75.56 112 GLU A CA 1
ATOM 870 C C . GLU A 1 112 ? 9.877 -7.544 -4.544 1.00 75.56 112 GLU A C 1
ATOM 872 O O . GLU A 1 112 ? 10.373 -6.806 -3.697 1.00 75.56 112 GLU A O 1
ATOM 877 N N . THR A 1 113 ? 10.596 -8.008 -5.573 1.00 78.44 113 THR A N 1
ATOM 878 C CA . THR A 1 113 ? 12.049 -7.780 -5.684 1.00 78.44 113 THR A CA 1
ATOM 879 C C . THR A 1 113 ? 12.392 -6.310 -5.914 1.00 78.44 113 THR A C 1
ATOM 881 O O . THR A 1 113 ? 13.423 -5.820 -5.452 1.00 78.44 113 THR A O 1
ATOM 884 N N . CYS A 1 114 ? 11.531 -5.593 -6.633 1.00 80.00 114 CYS A N 1
ATOM 885 C CA . CYS A 1 114 ? 11.713 -4.175 -6.919 1.00 80.00 114 CYS A CA 1
ATOM 886 C C . CYS A 1 114 ? 10.987 -3.254 -5.926 1.00 80.00 114 CYS A C 1
ATOM 888 O O . CYS A 1 114 ? 11.042 -2.033 -6.095 1.00 80.00 114 CYS A O 1
ATOM 890 N N . PHE A 1 115 ? 10.307 -3.797 -4.909 1.00 82.31 115 PHE A N 1
ATOM 891 C CA . PHE A 1 115 ? 9.532 -2.993 -3.974 1.00 82.31 115 PHE A CA 1
ATOM 892 C C . PHE A 1 115 ? 10.459 -2.173 -3.085 1.00 82.31 115 PHE A C 1
ATOM 894 O O . PHE A 1 115 ? 11.441 -2.668 -2.532 1.00 82.31 115 PHE A O 1
ATOM 901 N N . GLN A 1 116 ? 10.110 -0.902 -2.921 1.00 82.88 116 GLN A N 1
ATOM 902 C CA . GLN A 1 116 ? 10.729 -0.004 -1.963 1.00 82.88 116 GLN A CA 1
ATOM 903 C C . GLN A 1 116 ? 9.631 0.836 -1.329 1.00 82.88 116 GLN A C 1
ATOM 905 O O . GLN A 1 116 ? 8.716 1.308 -2.013 1.00 82.88 116 GLN A O 1
ATOM 910 N N . TYR A 1 117 ? 9.752 1.048 -0.025 1.00 87.62 117 TYR A N 1
ATOM 911 C CA . TYR A 1 117 ? 8.896 1.976 0.691 1.00 87.62 117 TYR A CA 1
ATOM 912 C C . TYR A 1 117 ? 9.215 3.408 0.231 1.00 87.62 117 TYR A C 1
ATOM 914 O O . TYR A 1 117 ? 10.360 3.846 0.378 1.00 87.62 117 TYR A O 1
ATOM 922 N N . PRO A 1 118 ? 8.258 4.150 -0.359 1.00 88.75 118 PRO A N 1
ATOM 923 C CA . PRO A 1 118 ? 8.486 5.545 -0.719 1.00 88.75 118 PRO A CA 1
ATOM 924 C C . PRO A 1 118 ? 8.805 6.400 0.516 1.00 88.75 118 PRO A C 1
ATOM 926 O O . PRO A 1 118 ? 8.370 6.120 1.631 1.00 88.75 118 PRO A O 1
ATOM 929 N N . ASN A 1 119 ? 9.548 7.489 0.336 1.00 88.62 119 ASN A N 1
ATOM 930 C CA . ASN A 1 119 ? 9.671 8.482 1.398 1.00 88.62 119 ASN A CA 1
ATOM 931 C C . ASN A 1 119 ? 8.386 9.319 1.426 1.00 88.62 119 ASN A C 1
ATOM 933 O O . ASN A 1 119 ? 8.142 10.090 0.498 1.00 88.62 119 ASN A O 1
ATOM 937 N N . ILE A 1 120 ? 7.561 9.125 2.453 1.00 89.00 120 ILE A N 1
ATOM 938 C CA . ILE A 1 120 ? 6.265 9.792 2.598 1.00 89.00 120 ILE A CA 1
ATOM 939 C C . ILE A 1 120 ? 6.385 10.859 3.684 1.00 89.00 120 ILE A C 1
ATOM 941 O O . ILE A 1 120 ? 6.846 10.574 4.791 1.00 89.00 120 ILE A O 1
ATOM 945 N N . ALA A 1 121 ? 5.975 12.092 3.377 1.00 88.31 121 ALA A N 1
ATOM 946 C CA . ALA A 1 121 ? 6.008 13.178 4.349 1.00 88.31 121 ALA A CA 1
ATOM 947 C C . ALA A 1 121 ? 5.028 12.920 5.504 1.00 88.31 121 ALA A C 1
ATOM 949 O O . ALA A 1 121 ? 4.052 12.188 5.364 1.00 88.31 121 ALA A O 1
ATOM 950 N N . LEU A 1 122 ? 5.255 13.554 6.657 1.00 83.56 122 LEU A N 1
ATOM 951 C CA . LEU A 1 122 ? 4.480 13.316 7.884 1.00 83.56 122 LEU A CA 1
ATOM 952 C C . LEU A 1 122 ? 2.975 13.624 7.758 1.00 83.56 122 LEU A C 1
ATOM 954 O O . LEU A 1 122 ? 2.193 13.101 8.541 1.00 83.56 122 LEU A O 1
ATOM 958 N N . ASN A 1 123 ? 2.564 14.452 6.797 1.00 85.19 123 ASN A N 1
ATOM 959 C CA . ASN A 1 123 ? 1.166 14.862 6.628 1.00 85.19 123 ASN A CA 1
ATOM 960 C C . ASN A 1 123 ? 0.533 14.343 5.331 1.00 85.19 123 ASN A C 1
ATOM 962 O O . ASN A 1 123 ? -0.573 14.758 5.000 1.00 85.19 123 ASN A O 1
ATOM 966 N N . ASP A 1 124 ? 1.207 13.435 4.624 1.00 90.94 124 ASP A N 1
ATOM 967 C CA . ASP A 1 124 ? 0.696 12.857 3.381 1.00 90.94 124 ASP A CA 1
ATOM 968 C C . ASP A 1 124 ? 0.009 11.510 3.635 1.00 90.94 124 ASP A C 1
ATOM 970 O O . ASP A 1 124 ? 0.257 10.840 4.646 1.00 90.94 124 ASP A O 1
ATOM 974 N N . ASP A 1 125 ? -0.836 11.098 2.695 1.00 92.50 125 ASP A N 1
ATOM 975 C CA . ASP A 1 125 ? -1.428 9.764 2.669 1.00 92.50 125 ASP A CA 1
ATOM 976 C C . ASP A 1 125 ? -0.373 8.688 2.380 1.00 92.50 125 ASP A C 1
ATOM 978 O O . ASP A 1 125 ? 0.550 8.882 1.582 1.00 92.50 125 ASP A O 1
ATOM 982 N N . ILE A 1 126 ? -0.539 7.506 2.980 1.00 95.00 126 ILE A N 1
ATOM 983 C CA . ILE A 1 126 ? 0.351 6.370 2.725 1.00 95.00 126 ILE A CA 1
ATOM 984 C C . ILE A 1 126 ? -0.035 5.701 1.402 1.00 95.00 126 ILE A C 1
ATOM 986 O O . ILE A 1 126 ? -0.853 4.783 1.364 1.00 95.00 126 ILE A O 1
ATOM 990 N N . ILE A 1 127 ? 0.541 6.179 0.299 1.00 94.19 127 ILE A N 1
ATOM 991 C CA . ILE A 1 127 ? 0.345 5.621 -1.046 1.00 94.19 127 ILE A CA 1
ATOM 992 C C . ILE A 1 127 ? 1.604 4.857 -1.460 1.00 94.19 127 ILE A C 1
ATOM 994 O O . ILE A 1 127 ? 2.672 5.449 -1.618 1.00 94.19 127 ILE A O 1
ATOM 998 N N . ILE A 1 128 ? 1.480 3.543 -1.667 1.00 92.38 128 ILE A N 1
ATOM 999 C CA . ILE A 1 128 ? 2.597 2.653 -2.023 1.00 92.38 128 ILE A CA 1
ATOM 1000 C C . ILE A 1 128 ? 2.378 1.966 -3.386 1.00 92.38 128 ILE A C 1
ATOM 1002 O O . ILE A 1 128 ? 1.231 1.826 -3.827 1.00 92.38 128 ILE A O 1
ATOM 1006 N N . PRO A 1 129 ? 3.451 1.530 -4.079 1.00 88.75 129 PRO A N 1
ATOM 1007 C CA . PRO A 1 129 ? 3.341 0.812 -5.350 1.00 88.75 129 PRO A CA 1
ATOM 1008 C C . PRO A 1 129 ? 2.602 -0.531 -5.251 1.00 88.75 129 PRO A C 1
ATOM 1010 O O . PRO A 1 129 ? 2.724 -1.254 -4.264 1.00 88.75 129 PRO A O 1
ATOM 1013 N N . GLY A 1 130 ? 1.907 -0.900 -6.327 1.00 87.31 130 GLY A N 1
ATOM 1014 C CA . GLY A 1 130 ? 1.140 -2.138 -6.477 1.00 87.31 130 GLY A CA 1
ATOM 1015 C C . GLY A 1 130 ? -0.355 -1.968 -6.187 1.00 87.31 130 GLY A C 1
ATOM 1016 O O . GLY A 1 130 ? -0.830 -0.871 -5.908 1.00 87.31 130 GLY A O 1
ATOM 1017 N N . GLN A 1 131 ? -1.107 -3.065 -6.263 1.00 92.75 131 GLN A N 1
ATOM 1018 C CA . GLN A 1 131 ? -2.548 -3.112 -5.975 1.00 92.75 131 GLN A CA 1
ATOM 1019 C C . GLN A 1 131 ? -2.818 -3.787 -4.626 1.00 92.75 131 GLN A C 1
ATOM 1021 O O . GLN A 1 131 ? -1.956 -4.502 -4.120 1.00 92.75 131 GLN A O 1
ATOM 1026 N N . CYS A 1 132 ? -3.981 -3.525 -4.027 1.00 95.88 132 CYS A N 1
ATOM 1027 C CA . CYS A 1 132 ? -4.414 -4.150 -2.780 1.00 95.88 132 CYS A CA 1
ATOM 1028 C C . CYS A 1 132 ? -4.407 -5.675 -2.898 1.00 95.88 132 CYS A C 1
ATOM 1030 O O . CYS A 1 132 ? -5.044 -6.229 -3.801 1.00 95.88 132 CYS A O 1
ATOM 1032 N N . ASP A 1 133 ? -3.730 -6.334 -1.960 1.00 93.56 133 ASP A N 1
ATOM 1033 C CA . ASP A 1 133 ? -3.699 -7.787 -1.856 1.00 93.56 133 ASP A CA 1
ATOM 1034 C C . ASP A 1 133 ? -5.078 -8.314 -1.432 1.00 93.56 133 ASP A C 1
ATOM 1036 O O . ASP A 1 133 ? -5.532 -8.106 -0.307 1.00 93.56 133 ASP A O 1
ATOM 1040 N N . GLN A 1 134 ? -5.748 -9.001 -2.359 1.00 92.12 134 GLN A N 1
ATOM 1041 C CA . GLN A 1 134 ? -7.079 -9.578 -2.147 1.00 92.12 134 GLN A CA 1
ATOM 1042 C C . GLN A 1 134 ? -7.060 -10.805 -1.222 1.00 92.12 134 GLN A C 1
ATOM 1044 O O . GLN A 1 134 ? -8.118 -11.327 -0.881 1.00 92.12 134 GLN A O 1
ATOM 1049 N N . THR A 1 135 ? -5.879 -11.296 -0.834 1.00 92.31 135 THR A N 1
ATOM 1050 C CA . THR A 1 135 ? -5.726 -12.425 0.092 1.00 92.31 135 THR A CA 1
ATOM 1051 C C . THR A 1 135 ? -5.657 -11.993 1.557 1.00 92.31 135 THR A C 1
ATOM 1053 O O . THR A 1 135 ? -5.731 -12.838 2.452 1.00 92.31 135 THR A O 1
ATOM 1056 N N . ILE A 1 136 ? -5.536 -10.688 1.831 1.00 93.31 136 ILE A N 1
ATOM 1057 C CA . ILE A 1 136 ? -5.598 -10.164 3.196 1.00 93.31 136 ILE A CA 1
ATOM 1058 C C . ILE A 1 136 ? -7.034 -10.287 3.704 1.00 93.31 136 ILE A C 1
ATOM 1060 O O . ILE A 1 136 ? -7.963 -9.696 3.161 1.00 93.31 136 ILE A O 1
ATOM 1064 N N . SER A 1 137 ? -7.192 -11.030 4.795 1.00 94.62 137 SER A N 1
ATOM 1065 C CA . SER A 1 137 ? -8.452 -11.191 5.513 1.00 94.62 137 SER A CA 1
ATOM 1066 C C . SER A 1 137 ? -8.291 -10.728 6.956 1.00 94.62 137 SER A C 1
ATOM 1068 O O . SER A 1 137 ? -7.199 -10.800 7.526 1.00 94.62 137 SER A O 1
ATOM 1070 N N . GLY A 1 138 ? -9.395 -10.277 7.555 1.00 96.94 138 GLY A N 1
ATOM 1071 C CA . GLY A 1 138 ? -9.470 -10.088 8.999 1.00 96.94 138 GLY A CA 1
ATOM 1072 C C . GLY A 1 138 ? -9.423 -11.424 9.741 1.00 96.94 138 GLY A C 1
ATOM 1073 O O . GLY A 1 138 ? -9.519 -12.493 9.127 1.00 96.94 138 GLY A O 1
ATOM 1074 N N . ILE A 1 139 ? -9.298 -11.363 11.068 1.00 97.75 139 ILE A N 1
ATOM 1075 C CA . ILE A 1 139 ? -9.306 -12.553 11.924 1.00 97.75 139 ILE A CA 1
ATOM 1076 C C . ILE A 1 139 ? -10.574 -13.387 11.699 1.00 97.75 139 ILE A C 1
ATOM 1078 O O . ILE A 1 139 ? -11.640 -12.816 11.465 1.00 97.75 139 ILE A O 1
ATOM 1082 N N . PRO A 1 140 ? -10.494 -14.723 11.768 1.00 97.06 140 PRO A N 1
ATOM 1083 C CA . PRO A 1 140 ? -11.678 -15.565 11.678 1.00 97.06 140 PRO A CA 1
ATOM 1084 C C . PRO A 1 140 ? -12.536 -15.434 12.942 1.00 97.06 140 PRO A C 1
ATOM 1086 O O . PRO A 1 140 ? -12.019 -15.128 14.017 1.00 97.06 140 PRO A O 1
ATOM 1089 N N . HIS A 1 141 ? -13.828 -15.750 12.819 1.00 95.12 141 HIS A N 1
ATOM 1090 C CA . HIS A 1 141 ? -14.779 -15.770 13.938 1.00 95.12 141 HIS A CA 1
ATOM 1091 C C . HIS A 1 141 ? -14.786 -14.462 14.741 1.00 95.12 141 HIS A C 1
ATOM 1093 O O . HIS A 1 141 ? -14.742 -14.475 15.973 1.00 95.12 141 HIS A O 1
ATOM 1099 N N . PHE A 1 142 ? -14.799 -13.335 14.033 1.00 97.00 142 PHE A N 1
ATOM 1100 C CA . PHE A 1 142 ? -14.893 -12.025 14.654 1.00 97.00 142 PHE A CA 1
ATOM 1101 C C . PHE A 1 142 ? -16.218 -11.884 15.409 1.00 97.00 142 PHE A C 1
ATOM 1103 O O . PHE A 1 142 ? -17.269 -12.253 14.888 1.00 97.00 142 PHE A O 1
ATOM 1110 N N . ASP A 1 143 ? -16.143 -11.363 16.632 1.00 95.44 143 ASP A N 1
ATOM 1111 C CA . ASP A 1 143 ? -17.294 -11.124 17.501 1.00 95.44 143 ASP A CA 1
ATOM 1112 C C . ASP A 1 143 ? -17.421 -9.621 17.789 1.00 95.44 143 ASP A C 1
ATOM 1114 O O . ASP A 1 143 ? -16.671 -9.043 18.585 1.00 95.44 143 ASP A O 1
ATOM 1118 N N . GLU A 1 144 ? -18.381 -8.973 17.133 1.00 94.75 144 GLU A N 1
ATOM 1119 C CA . GLU A 1 144 ? -18.656 -7.547 17.285 1.00 94.75 144 GLU A CA 1
ATOM 1120 C C . GLU A 1 144 ? -19.129 -7.173 18.695 1.00 94.75 144 GLU A C 1
ATOM 1122 O O . GLU A 1 144 ? -18.837 -6.072 19.171 1.00 94.75 144 GLU A O 1
ATOM 1127 N N . ASN A 1 145 ? -19.788 -8.095 19.404 1.00 95.19 145 ASN A N 1
ATOM 1128 C CA . ASN A 1 145 ? -20.242 -7.874 20.775 1.00 95.19 145 ASN A CA 1
ATOM 1129 C C . ASN A 1 145 ? -19.065 -7.855 21.749 1.00 95.19 145 ASN A C 1
ATOM 1131 O O . ASN A 1 145 ? -19.085 -7.092 22.712 1.00 95.19 145 ASN A O 1
ATOM 1135 N N . GLN A 1 146 ? -18.014 -8.635 21.502 1.00 97.50 146 GLN A N 1
ATOM 1136 C CA . GLN A 1 146 ? -16.768 -8.529 22.267 1.00 97.50 146 GLN A CA 1
ATOM 1137 C C . GLN A 1 146 ? -15.929 -7.316 21.842 1.00 97.50 146 GLN A C 1
ATOM 1139 O O . GLN A 1 146 ? -15.230 -6.720 22.665 1.00 97.50 146 GLN A O 1
ATOM 1144 N N . PHE A 1 147 ? -16.016 -6.908 20.573 1.00 97.50 147 PHE A N 1
ATOM 1145 C CA . PHE A 1 147 ? -15.277 -5.758 20.049 1.00 97.50 147 PHE A CA 1
ATOM 1146 C C . PHE A 1 147 ? -15.864 -4.393 20.452 1.00 97.50 147 PHE A C 1
ATOM 1148 O O . PHE A 1 147 ? -15.168 -3.380 20.368 1.00 97.50 147 PHE A O 1
ATOM 1155 N N . GLN A 1 148 ? -17.112 -4.346 20.925 1.00 96.88 148 GLN A N 1
ATOM 1156 C CA . GLN A 1 148 ? -17.806 -3.117 21.328 1.00 96.88 148 GLN A CA 1
ATOM 1157 C C . GLN A 1 148 ? -17.039 -2.260 22.352 1.00 96.88 148 GLN A C 1
ATOM 1159 O O . GLN A 1 148 ? -16.123 -2.720 23.032 1.00 96.88 148 GLN A O 1
ATOM 1164 N N . GLY A 1 149 ? -17.466 -1.016 22.546 1.00 95.88 149 GLY A N 1
ATOM 1165 C CA . GLY A 1 149 ? -16.910 -0.083 23.523 1.00 95.88 149 GLY A CA 1
ATOM 1166 C C . GLY A 1 149 ? -15.827 0.822 22.940 1.00 95.88 149 GLY A C 1
ATOM 1167 O O . GLY A 1 149 ? -15.748 1.013 21.727 1.00 95.88 149 GLY A O 1
ATOM 1168 N N . ASN A 1 150 ? -15.027 1.429 23.820 1.00 95.94 150 ASN A N 1
ATOM 1169 C CA . ASN A 1 150 ? -14.005 2.401 23.426 1.00 95.94 150 ASN A CA 1
ATOM 1170 C C . ASN A 1 150 ? -12.729 1.711 22.926 1.00 95.94 150 ASN A C 1
ATOM 1172 O O . ASN A 1 150 ? -12.284 0.720 23.511 1.00 95.94 150 ASN A O 1
ATOM 1176 N N . TRP A 1 151 ? -12.123 2.307 21.906 1.00 98.00 151 TRP A N 1
ATOM 1177 C CA . TRP A 1 151 ? -10.800 1.999 21.381 1.00 98.00 151 TRP A CA 1
ATOM 1178 C C . TRP A 1 151 ? -10.036 3.306 21.163 1.00 98.00 151 TRP A C 1
ATOM 1180 O O . TRP A 1 151 ? -10.482 4.176 20.413 1.00 98.00 151 TRP A O 1
ATOM 1190 N N . TYR A 1 152 ? -8.882 3.452 21.805 1.00 97.69 152 TYR A N 1
ATOM 1191 C CA . TYR A 1 152 ? -7.980 4.585 21.610 1.00 97.69 152 TYR A CA 1
ATOM 1192 C C . TYR A 1 152 ? -7.052 4.301 20.432 1.00 97.69 152 TYR A C 1
ATOM 1194 O O . TYR A 1 152 ? -6.476 3.216 20.343 1.00 97.69 152 TYR A O 1
ATOM 1202 N N . GLN A 1 153 ? -6.880 5.273 19.536 1.00 97.38 153 GLN A N 1
ATOM 1203 C CA . GLN A 1 153 ? -5.879 5.176 18.477 1.00 97.38 153 GLN A CA 1
ATOM 1204 C C . GLN A 1 153 ? -4.518 5.520 19.084 1.00 97.38 153 GLN A C 1
ATOM 1206 O O . GLN A 1 153 ? -4.336 6.629 19.580 1.00 97.38 153 GLN A O 1
ATOM 1211 N N . ILE A 1 154 ? -3.580 4.572 19.074 1.00 97.94 154 ILE A N 1
ATOM 1212 C CA . ILE A 1 154 ? -2.223 4.758 19.613 1.00 97.94 154 ILE A CA 1
ATOM 1213 C C . ILE A 1 154 ? -1.263 5.182 18.504 1.00 97.94 154 ILE A C 1
ATOM 1215 O O . ILE A 1 154 ? -0.489 6.126 18.660 1.00 97.94 154 ILE A O 1
ATOM 1219 N N . LYS A 1 155 ? -1.338 4.504 17.357 1.00 97.38 155 LYS A N 1
ATOM 1220 C CA . LYS A 1 155 ? -0.611 4.870 16.140 1.00 97.38 155 LYS A CA 1
ATOM 1221 C C . LYS A 1 155 ? -1.497 4.677 14.917 1.00 97.38 155 LYS A C 1
ATOM 1223 O O . LYS A 1 155 ? -2.330 3.771 14.907 1.00 97.38 155 LYS A O 1
ATOM 1228 N N . ARG A 1 156 ? -1.297 5.479 13.871 1.00 95.88 156 ARG A N 1
ATOM 1229 C CA . ARG A 1 156 ? -2.026 5.335 12.603 1.00 95.88 156 ARG A CA 1
ATOM 1230 C C . ARG A 1 156 ? -1.239 5.814 11.386 1.00 95.88 156 ARG A C 1
ATOM 1232 O O . ARG A 1 156 ? -0.221 6.477 11.538 1.00 95.88 156 ARG A O 1
ATOM 1239 N N . TYR A 1 157 ? -1.718 5.482 10.193 1.00 95.19 157 TYR A N 1
ATOM 1240 C CA . TYR A 1 157 ? -1.116 5.912 8.919 1.00 95.19 157 TYR A CA 1
ATOM 1241 C C . TYR A 1 157 ? -1.590 7.281 8.438 1.00 95.19 157 TYR A C 1
ATOM 1243 O O . TYR A 1 157 ? -0.822 8.010 7.815 1.00 95.19 157 TYR A O 1
ATOM 1251 N N . ASP A 1 158 ? -2.821 7.667 8.763 1.00 84.25 158 ASP A N 1
ATOM 1252 C CA . ASP A 1 158 ? -3.348 8.973 8.367 1.00 84.25 158 ASP A CA 1
ATOM 1253 C C . ASP A 1 158 ? -2.616 10.116 9.095 1.00 84.25 158 ASP A C 1
ATOM 1255 O O . ASP A 1 158 ? -2.097 9.911 10.201 1.00 84.25 158 ASP A O 1
ATOM 1259 N N . PRO A 1 159 ? -2.569 11.334 8.525 1.00 80.94 159 PRO A N 1
ATOM 1260 C CA . PRO A 1 159 ? -1.983 12.500 9.186 1.00 80.94 159 PRO A CA 1
ATOM 1261 C C . PRO A 1 159 ? -2.542 12.675 10.598 1.00 80.94 159 PRO A C 1
ATOM 1263 O O . PRO A 1 159 ? -3.755 12.625 10.805 1.00 80.94 159 PRO A O 1
ATOM 1266 N N . VAL A 1 160 ? -1.661 12.840 11.583 1.00 80.50 160 VAL A N 1
ATOM 1267 C CA . VAL A 1 160 ? -2.053 13.086 12.975 1.00 80.50 160 VAL A CA 1
ATOM 1268 C C . VAL A 1 160 ? -1.939 14.582 13.224 1.00 80.50 160 VAL A C 1
ATOM 1270 O O . VAL A 1 160 ? -0.865 15.097 13.519 1.00 80.50 160 VAL A O 1
ATOM 1273 N N . THR A 1 161 ? -3.053 15.287 13.049 1.00 85.75 161 THR A N 1
ATOM 1274 C CA . THR A 1 161 ? -3.149 16.742 13.253 1.00 85.75 161 THR A CA 1
ATOM 1275 C C . THR A 1 161 ? -3.843 17.110 14.564 1.00 85.75 161 THR A C 1
ATOM 1277 O O . THR A 1 161 ? -3.942 18.288 14.899 1.00 85.75 161 THR A O 1
ATOM 1280 N N . THR A 1 162 ? -4.346 16.112 15.289 1.00 91.00 162 THR A N 1
ATOM 1281 C CA . THR A 1 162 ? -5.176 16.236 16.492 1.00 91.00 162 THR A CA 1
ATOM 1282 C C . THR A 1 162 ? -4.716 15.232 17.548 1.00 91.00 162 THR A C 1
ATOM 1284 O O . THR A 1 162 ? -3.874 14.367 17.284 1.00 91.00 162 THR A O 1
ATOM 1287 N N . THR A 1 163 ? -5.231 15.361 18.769 1.00 94.75 163 THR A N 1
ATOM 1288 C CA . THR A 1 163 ? -4.860 14.505 19.905 1.00 94.75 163 THR A CA 1
ATOM 1289 C C . THR A 1 163 ? -6.073 13.754 20.442 1.00 94.75 163 THR A C 1
ATOM 1291 O O . THR A 1 163 ? -7.209 14.008 20.037 1.00 94.75 163 THR A O 1
ATOM 1294 N N . CYS A 1 164 ? -5.847 12.803 21.352 1.00 95.44 164 CYS A N 1
ATOM 1295 C CA . CYS A 1 164 ? -6.906 12.089 22.069 1.00 95.44 164 CYS A CA 1
ATOM 1296 C C . CYS A 1 164 ? -7.898 11.360 21.150 1.00 95.44 164 CYS A C 1
ATOM 1298 O O . CYS A 1 164 ? -9.083 11.241 21.463 1.00 95.44 164 CYS A O 1
ATOM 1300 N N . VAL A 1 165 ? -7.414 10.892 19.996 1.00 96.06 165 VAL A N 1
ATOM 1301 C CA . VAL A 1 165 ? -8.261 10.290 18.966 1.00 96.06 165 VAL A CA 1
ATOM 1302 C C . VAL A 1 165 ? -8.703 8.895 19.401 1.00 96.06 165 VAL A C 1
ATOM 1304 O O . VAL A 1 165 ? -7.892 8.074 19.841 1.00 96.06 165 VAL A O 1
ATOM 1307 N N . GLY A 1 166 ? -9.986 8.595 19.252 1.00 95.69 166 GLY A N 1
ATOM 1308 C CA . GLY A 1 166 ? -10.540 7.285 19.559 1.00 95.69 166 GLY A CA 1
ATOM 1309 C C . GLY A 1 166 ? -11.881 7.043 18.884 1.00 95.69 166 GLY A C 1
ATOM 1310 O O . GLY A 1 166 ? -12.430 7.905 18.201 1.00 95.69 166 GLY A O 1
ATOM 1311 N N . GLY A 1 167 ? -12.392 5.831 19.064 1.00 96.00 167 GLY A N 1
ATOM 1312 C CA . GLY A 1 167 ? -13.687 5.409 18.555 1.00 96.00 167 GLY A CA 1
ATOM 1313 C C . GLY A 1 167 ? -14.466 4.628 19.604 1.00 96.00 167 GLY A C 1
ATOM 1314 O O . GLY A 1 167 ? -13.879 3.898 20.401 1.00 96.00 167 GLY A O 1
ATOM 1315 N N . ARG A 1 168 ? -15.792 4.757 19.602 1.00 96.56 168 ARG A N 1
ATOM 1316 C CA . ARG A 1 168 ? -16.708 3.892 20.348 1.00 96.56 168 ARG A CA 1
ATOM 1317 C C . ARG A 1 168 ? -17.587 3.131 19.375 1.00 96.56 168 ARG A C 1
ATOM 1319 O O . ARG A 1 168 ? -18.262 3.751 18.562 1.00 96.56 168 ARG A O 1
ATOM 1326 N N . PHE A 1 169 ? -17.606 1.813 19.513 1.00 96.75 169 PHE A N 1
ATOM 1327 C CA . PHE A 1 169 ? -18.397 0.908 18.684 1.00 96.75 169 PHE A CA 1
ATOM 1328 C C . PHE A 1 169 ? -19.525 0.324 19.528 1.00 96.75 169 PHE A C 1
ATOM 1330 O O . PHE A 1 169 ? -19.269 -0.208 20.606 1.00 96.75 169 PHE A O 1
ATOM 1337 N N . THR A 1 170 ? -20.762 0.427 19.060 1.00 96.94 170 THR A N 1
ATOM 1338 C CA . THR A 1 170 ? -21.938 -0.094 19.767 1.00 96.94 170 THR A CA 1
ATOM 1339 C C . THR A 1 170 ? -22.738 -0.959 18.800 1.00 96.94 170 THR A C 1
ATOM 1341 O O . THR A 1 170 ? -23.402 -0.404 17.927 1.00 96.94 170 THR A O 1
ATOM 1344 N N . PRO A 1 171 ? -22.643 -2.295 18.894 1.00 95.06 171 PRO A N 1
ATOM 1345 C CA . PRO A 1 171 ? -23.457 -3.194 18.090 1.00 95.06 171 PRO A CA 1
ATOM 1346 C C . PRO A 1 171 ? -24.954 -2.960 18.319 1.00 95.06 171 PRO A C 1
ATOM 1348 O O . PRO A 1 171 ? -25.410 -2.769 19.447 1.00 95.06 171 PRO A O 1
ATOM 1351 N N . GLU A 1 172 ? -25.703 -2.990 17.228 1.00 92.69 172 GLU A N 1
ATOM 1352 C CA . GLU A 1 172 ? -27.162 -2.963 17.143 1.00 92.69 172 GLU A CA 1
ATOM 1353 C C . GLU A 1 172 ? -27.626 -4.225 16.385 1.00 92.69 172 GLU A C 1
ATOM 1355 O O . GLU A 1 172 ? -26.819 -5.115 16.123 1.00 92.69 172 GLU A O 1
ATOM 1360 N N . SER A 1 173 ? -28.917 -4.360 16.053 1.00 87.44 173 SER A N 1
ATOM 1361 C CA . SER A 1 173 ? -29.433 -5.605 15.451 1.00 87.44 173 SER A CA 1
ATOM 1362 C C . SER A 1 173 ? -28.775 -5.959 14.114 1.00 87.44 173 SER A C 1
ATOM 1364 O O . SER A 1 173 ? -28.476 -7.126 13.887 1.00 87.44 173 SER A O 1
ATOM 1366 N N . ASP A 1 174 ? -28.540 -4.962 13.254 1.00 86.00 174 ASP A N 1
ATOM 1367 C CA . ASP A 1 174 ? -28.038 -5.143 11.881 1.00 86.00 174 ASP A CA 1
ATOM 1368 C C . ASP A 1 174 ? -26.930 -4.131 11.518 1.00 86.00 174 ASP A C 1
ATOM 1370 O O . ASP A 1 174 ? -26.517 -4.010 10.363 1.00 86.00 174 ASP A O 1
ATOM 1374 N N . SER A 1 175 ? -26.458 -3.371 12.505 1.00 93.94 175 SER A N 1
ATOM 1375 C CA . SER A 1 175 ? -25.509 -2.269 12.348 1.00 93.94 175 SER A CA 1
ATOM 1376 C C . SER A 1 175 ? -24.606 -2.142 13.568 1.00 93.94 175 SER A C 1
ATOM 1378 O O . SER A 1 175 ? -24.825 -2.745 14.613 1.00 93.94 175 SER A O 1
ATOM 1380 N N . ILE A 1 176 ? -23.565 -1.332 13.439 1.00 96.44 176 ILE A N 1
ATOM 1381 C CA . ILE A 1 176 ? -22.707 -0.895 14.530 1.00 96.44 176 ILE A CA 1
ATOM 1382 C C . ILE A 1 176 ? -22.791 0.625 14.548 1.00 96.44 176 ILE A C 1
ATOM 1384 O O . ILE A 1 176 ? -22.406 1.273 13.580 1.00 96.44 176 ILE A O 1
ATOM 1388 N N . ASN A 1 177 ? -23.278 1.220 15.626 1.00 96.88 177 ASN A N 1
ATOM 1389 C CA . ASN A 1 177 ? -23.168 2.660 15.816 1.00 96.88 177 ASN A CA 1
ATOM 1390 C C . ASN A 1 177 ? -21.712 3.007 16.160 1.00 96.88 177 ASN A C 1
ATOM 1392 O O . ASN A 1 177 ? -21.105 2.376 17.035 1.00 96.88 177 ASN A O 1
ATOM 1396 N N . ILE A 1 178 ? -21.140 3.980 15.450 1.00 97.06 178 ILE A N 1
ATOM 1397 C CA . ILE A 1 178 ? -19.747 4.393 15.598 1.00 97.06 178 ILE A CA 1
ATOM 1398 C C . ILE A 1 178 ? -19.699 5.864 15.991 1.00 97.06 178 ILE A C 1
ATOM 1400 O O . ILE A 1 178 ? -20.176 6.734 15.271 1.00 97.06 178 ILE A O 1
ATOM 1404 N N . ILE A 1 179 ? -19.036 6.149 17.106 1.00 96.12 179 ILE A N 1
ATOM 1405 C CA . ILE A 1 179 ? -18.682 7.510 17.506 1.00 96.12 179 ILE A CA 1
ATOM 1406 C C . ILE A 1 179 ? -17.170 7.643 17.382 1.00 96.12 179 ILE A C 1
ATOM 1408 O O . ILE A 1 179 ? -16.441 7.071 18.188 1.00 96.12 179 ILE A O 1
ATOM 1412 N N . SER A 1 180 ? -16.699 8.403 16.400 1.00 95.00 180 SER A N 1
ATOM 1413 C CA . SER A 1 180 ? -15.305 8.839 16.311 1.00 95.00 180 SER A CA 1
ATOM 1414 C C . SER A 1 180 ? -15.143 10.146 17.079 1.00 95.00 180 SER A C 1
ATOM 1416 O O . SER A 1 180 ? -15.978 11.041 16.963 1.00 95.00 180 SER A O 1
ATOM 1418 N N . TYR A 1 181 ? -14.086 10.275 17.869 1.00 94.69 181 TYR A N 1
ATOM 1419 C CA . TYR A 1 181 ? -13.828 11.483 18.645 1.00 94.69 181 TYR A CA 1
ATOM 1420 C C . TYR A 1 181 ? -12.350 11.850 18.646 1.00 94.69 181 TYR A C 1
ATOM 1422 O O . TYR A 1 181 ? -11.477 10.993 18.513 1.00 94.69 181 TYR A O 1
ATOM 1430 N N . GLU A 1 182 ? -12.085 13.137 18.815 1.00 94.88 182 GLU A N 1
ATOM 1431 C CA . GLU A 1 182 ? -10.747 13.717 18.881 1.00 94.88 182 GLU A CA 1
ATOM 1432 C C . GLU A 1 182 ? -10.781 15.035 19.657 1.00 94.88 182 GLU A C 1
ATOM 1434 O O . GLU A 1 182 ? -11.847 15.605 19.893 1.00 94.88 182 GLU A O 1
ATOM 1439 N N . VAL A 1 183 ? -9.613 15.540 20.047 1.00 94.81 183 VAL A N 1
ATOM 1440 C CA . VAL A 1 183 ? -9.472 16.865 20.650 1.00 94.81 183 VAL A CA 1
ATOM 1441 C C . VAL A 1 183 ? -8.785 17.800 19.660 1.00 94.81 183 VAL A C 1
ATOM 1443 O O . VAL A 1 183 ? -7.649 17.566 19.240 1.00 94.81 183 VAL A O 1
ATOM 1446 N N . VAL A 1 184 ? -9.475 18.886 19.309 1.00 92.62 184 VAL A N 1
ATOM 1447 C CA . VAL A 1 184 ? -8.993 19.927 18.392 1.00 92.62 184 VAL A CA 1
ATOM 1448 C C . VAL A 1 184 ? -8.933 21.238 19.158 1.00 92.62 184 VAL A C 1
ATOM 1450 O O . VAL A 1 184 ? -9.940 21.694 19.689 1.00 92.62 184 VAL A O 1
ATOM 1453 N N . ASN A 1 185 ? -7.747 21.845 19.252 1.00 90.69 185 ASN A N 1
ATOM 1454 C CA . ASN A 1 185 ? -7.537 23.095 19.996 1.00 90.69 185 ASN A CA 1
ATOM 1455 C C . ASN A 1 185 ? -8.072 23.061 21.448 1.00 90.69 185 ASN A C 1
ATOM 1457 O O . ASN A 1 185 ? -8.514 24.078 21.975 1.00 90.69 185 ASN A O 1
ATOM 1461 N N . GLY A 1 186 ? -8.020 21.892 22.099 1.00 90.38 186 GLY A N 1
ATOM 1462 C CA . GLY A 1 186 ? -8.489 21.693 23.475 1.00 90.38 186 GLY A CA 1
ATOM 1463 C C . GLY A 1 186 ? -9.986 21.393 23.621 1.00 90.38 186 GLY A C 1
ATOM 1464 O O . GLY A 1 186 ? -10.432 21.126 24.735 1.00 90.38 186 GLY A O 1
ATOM 1465 N N . GLU A 1 187 ? -10.752 21.383 22.530 1.00 93.12 187 GLU A N 1
ATOM 1466 C CA . GLU A 1 187 ? -12.182 21.066 22.533 1.00 93.12 187 GLU A CA 1
ATOM 1467 C C . GLU A 1 187 ? -12.446 19.659 21.986 1.00 93.12 187 GLU A C 1
ATOM 1469 O O . GLU A 1 187 ? -11.797 19.210 21.040 1.00 93.12 187 GLU A O 1
ATOM 1474 N N . LEU A 1 188 ? -13.407 18.954 22.592 1.00 94.44 188 LEU A N 1
ATOM 1475 C CA . LEU A 1 188 ? -13.840 17.634 22.136 1.00 94.44 188 LEU A CA 1
ATOM 1476 C C . LEU A 1 188 ? -14.665 17.773 20.851 1.00 94.44 188 LEU A C 1
ATOM 1478 O O . LEU A 1 188 ? -15.750 18.353 20.868 1.00 94.44 188 LEU A O 1
ATOM 1482 N N . SER A 1 189 ? -14.172 17.179 19.771 1.00 94.12 189 SER A N 1
ATOM 1483 C CA . SER A 1 189 ? -14.877 17.009 18.505 1.00 94.12 189 SER A CA 1
ATOM 1484 C C . SER A 1 189 ? -15.411 15.582 18.402 1.00 94.12 189 SER A C 1
ATOM 1486 O O . SER A 1 189 ? -14.735 14.625 18.788 1.00 94.12 189 SER A O 1
ATOM 1488 N N . ILE A 1 190 ? -16.639 15.435 17.902 1.00 93.69 190 ILE A N 1
ATOM 1489 C CA . ILE A 1 190 ? -17.322 14.149 17.753 1.00 93.69 190 ILE A CA 1
ATOM 1490 C C . ILE A 1 190 ? -17.885 14.044 16.340 1.00 93.69 190 ILE A C 1
ATOM 1492 O O . ILE A 1 190 ? -18.520 14.971 15.845 1.00 93.69 190 ILE A O 1
ATOM 1496 N N . THR A 1 191 ? -17.679 12.889 15.718 1.00 94.19 191 THR A N 1
ATOM 1497 C CA . THR A 1 191 ? -18.279 12.495 14.446 1.00 94.19 191 THR A CA 1
ATOM 1498 C C . THR A 1 191 ? -19.025 11.181 14.637 1.00 94.19 191 THR A C 1
ATOM 1500 O O . THR A 1 191 ? -18.445 10.192 15.086 1.00 94.19 191 THR A O 1
ATOM 1503 N N . GLU A 1 192 ? -20.309 11.169 14.298 1.00 94.88 192 GLU A N 1
ATOM 1504 C CA . GLU A 1 192 ? -21.144 9.968 14.329 1.00 94.88 192 GLU A CA 1
ATOM 1505 C C . GLU A 1 192 ? -21.133 9.279 12.962 1.00 94.88 192 GLU A C 1
ATOM 1507 O O . GLU A 1 192 ? -21.080 9.926 11.916 1.00 94.88 192 GLU A O 1
ATOM 1512 N N . GLY A 1 193 ? -21.182 7.954 12.975 1.00 95.50 193 GLY A N 1
ATOM 1513 C CA . GLY A 1 193 ? -21.207 7.116 11.790 1.00 95.50 193 GLY A CA 1
ATOM 1514 C C . GLY A 1 193 ? -21.824 5.760 12.078 1.00 95.50 193 GLY A C 1
ATOM 1515 O O . GLY A 1 193 ? -22.293 5.470 13.180 1.00 95.50 193 GLY A O 1
ATOM 1516 N N . THR A 1 194 ? -21.809 4.909 11.063 1.00 96.56 194 THR A N 1
ATOM 1517 C CA . THR A 1 194 ? -22.348 3.551 11.153 1.00 96.56 194 THR A CA 1
ATOM 1518 C C . THR A 1 194 ? -21.345 2.544 10.619 1.00 96.56 194 THR A C 1
ATOM 1520 O O . THR A 1 194 ? -20.432 2.881 9.870 1.00 96.56 194 THR A O 1
ATOM 1523 N N . GLY A 1 195 ? -21.490 1.296 11.035 1.00 96.12 195 GLY A N 1
ATOM 1524 C CA . GLY A 1 195 ? -20.715 0.167 10.564 1.00 96.12 195 GLY A CA 1
ATOM 1525 C C . GLY A 1 195 ? -21.618 -1.018 10.262 1.00 96.12 195 GLY A C 1
ATOM 1526 O O . GLY A 1 195 ? -22.700 -1.144 10.830 1.00 96.12 195 GLY A O 1
ATOM 1527 N N . ARG A 1 196 ? -21.166 -1.903 9.382 1.00 94.81 196 ARG A N 1
ATOM 1528 C CA . ARG A 1 196 ? -21.797 -3.200 9.115 1.00 94.81 196 ARG A CA 1
ATOM 1529 C C . ARG A 1 196 ? -20.725 -4.264 8.953 1.00 94.81 196 ARG A C 1
ATOM 1531 O O . ARG A 1 196 ? -19.680 -3.987 8.360 1.00 94.81 196 ARG A O 1
ATOM 1538 N N . ILE A 1 197 ? -20.980 -5.469 9.453 1.00 92.56 197 ILE A N 1
ATOM 1539 C CA . ILE A 1 197 ? -20.135 -6.619 9.124 1.00 92.56 197 ILE A CA 1
ATOM 1540 C C . ILE A 1 197 ? -20.283 -6.881 7.624 1.00 92.56 197 ILE A C 1
ATOM 1542 O O . ILE A 1 197 ? -21.392 -7.012 7.113 1.00 92.56 197 ILE A O 1
ATOM 1546 N N . ASN A 1 198 ? -19.159 -6.874 6.915 1.00 84.81 198 ASN A N 1
ATOM 1547 C CA . ASN A 1 198 ? -19.100 -6.974 5.456 1.00 84.81 198 ASN A CA 1
ATOM 1548 C C . ASN A 1 198 ? -18.544 -8.327 4.983 1.00 84.81 198 ASN A C 1
ATOM 1550 O O . ASN A 1 198 ? -18.227 -8.502 3.810 1.00 84.81 198 ASN A O 1
ATOM 1554 N N . SER A 1 199 ? -18.426 -9.291 5.895 1.00 87.31 199 SER A N 1
ATOM 1555 C CA . SER A 1 199 ? -17.990 -10.654 5.612 1.00 87.31 199 SER A CA 1
ATOM 1556 C C . SER A 1 199 ? -19.164 -11.633 5.612 1.00 87.31 199 SER A C 1
ATOM 1558 O O . SER A 1 199 ? -20.171 -11.440 6.289 1.00 87.31 199 SER A O 1
ATOM 1560 N N . THR A 1 200 ? -19.032 -12.708 4.834 1.00 87.19 200 THR A N 1
ATOM 1561 C CA . THR A 1 200 ? -19.998 -13.828 4.818 1.00 87.19 200 THR A CA 1
ATOM 1562 C C . THR A 1 200 ? -19.479 -15.059 5.562 1.00 87.19 200 THR A C 1
ATOM 1564 O O . THR A 1 200 ? -20.225 -16.005 5.795 1.00 87.19 200 THR A O 1
ATOM 1567 N N . ASP A 1 201 ? -18.204 -15.041 5.948 1.00 90.12 201 ASP A N 1
ATOM 1568 C CA . ASP A 1 201 ? -17.473 -16.110 6.629 1.00 90.12 201 ASP A CA 1
ATOM 1569 C C . ASP A 1 201 ? -17.131 -15.757 8.089 1.00 90.12 201 ASP A C 1
ATOM 1571 O O . ASP A 1 201 ? -16.313 -16.425 8.722 1.00 90.12 201 ASP A O 1
ATOM 1575 N N . ASN A 1 202 ? -17.749 -14.700 8.625 1.00 88.06 202 ASN A N 1
ATOM 1576 C CA . ASN A 1 202 ? -17.474 -14.124 9.943 1.00 88.06 202 ASN A CA 1
ATOM 1577 C C . ASN A 1 202 ? -16.006 -13.698 10.134 1.00 88.06 202 ASN A C 1
ATOM 1579 O O . ASN A 1 202 ? -15.514 -13.656 11.265 1.00 88.06 202 ASN A O 1
ATOM 1583 N N . SER A 1 203 ? -15.277 -13.392 9.057 1.00 96.19 203 SER A N 1
ATOM 1584 C CA . SER A 1 203 ? -13.995 -12.699 9.178 1.00 96.19 203 SER A CA 1
ATOM 1585 C C . SER A 1 203 ? -14.204 -11.274 9.699 1.00 96.19 203 SER A C 1
ATOM 1587 O O . SER A 1 203 ? -15.242 -10.652 9.463 1.00 96.19 203 SER A O 1
ATOM 1589 N N . GLY A 1 204 ? -13.216 -10.743 10.419 1.00 97.00 204 GLY A N 1
ATOM 1590 C CA . GLY A 1 204 ? -13.225 -9.383 10.952 1.00 97.00 204 GLY A CA 1
ATOM 1591 C C . GLY A 1 204 ? -13.102 -8.342 9.848 1.00 97.00 204 GLY A C 1
ATOM 1592 O O . GLY A 1 204 ? -12.044 -7.745 9.683 1.00 97.00 204 GLY A O 1
ATOM 1593 N N . GLN A 1 205 ? -14.169 -8.136 9.083 1.00 97.00 205 GLN A N 1
ATOM 1594 C CA . GLN A 1 205 ? -14.268 -7.139 8.030 1.00 97.00 205 GLN A CA 1
ATOM 1595 C C . GLN A 1 205 ? -15.514 -6.288 8.266 1.00 97.00 205 GLN A C 1
ATOM 1597 O O . GLN A 1 205 ? -16.637 -6.790 8.277 1.00 97.00 205 GLN A O 1
ATOM 1602 N N . ILE A 1 206 ? -15.311 -4.988 8.443 1.00 96.81 206 ILE A N 1
ATOM 1603 C CA . ILE A 1 206 ? -16.355 -4.023 8.773 1.00 96.81 206 ILE A CA 1
ATOM 1604 C C . ILE A 1 206 ? -16.354 -2.948 7.692 1.00 96.81 206 ILE A C 1
ATOM 1606 O O . ILE A 1 206 ? -15.322 -2.327 7.445 1.00 96.81 206 ILE A O 1
ATOM 1610 N N . THR A 1 207 ? -17.492 -2.688 7.054 1.00 96.94 207 THR A N 1
ATOM 1611 C CA . THR A 1 207 ? -17.652 -1.443 6.296 1.00 96.94 207 THR A CA 1
ATOM 1612 C C . THR A 1 207 ? -18.072 -0.350 7.258 1.00 96.94 207 THR A C 1
ATOM 1614 O O . THR A 1 207 ? -19.122 -0.469 7.882 1.00 96.94 207 THR A O 1
ATOM 1617 N N . ILE A 1 208 ? -17.254 0.691 7.378 1.00 96.56 208 ILE A N 1
ATOM 1618 C CA . ILE A 1 208 ? -17.513 1.888 8.178 1.00 96.56 208 ILE A CA 1
ATOM 1619 C C . ILE A 1 208 ? -17.966 3.008 7.244 1.00 96.56 208 ILE A C 1
ATOM 1621 O O . ILE A 1 208 ? -17.291 3.293 6.259 1.00 96.56 208 ILE A O 1
ATOM 1625 N N . THR A 1 209 ? -19.063 3.668 7.589 1.00 96.56 209 THR A N 1
ATOM 1626 C CA . THR A 1 209 ? -19.632 4.809 6.876 1.00 96.56 209 THR A CA 1
ATOM 1627 C C . THR A 1 209 ? -19.564 6.037 7.781 1.00 96.56 209 THR A C 1
ATOM 1629 O O . THR A 1 209 ? -20.237 6.092 8.815 1.00 96.56 209 THR A O 1
ATOM 1632 N N . LEU A 1 210 ? -18.753 7.024 7.398 1.00 93.69 210 LEU A N 1
ATOM 1633 C CA . LEU A 1 210 ? -18.590 8.298 8.112 1.00 93.69 210 LEU A CA 1
ATOM 1634 C C . LEU A 1 210 ? -18.958 9.478 7.200 1.00 93.69 210 LEU A C 1
ATOM 1636 O O . LEU A 1 210 ? -18.764 9.378 5.986 1.00 93.69 210 LEU A O 1
ATOM 1640 N N . PRO A 1 211 ? -19.471 10.595 7.745 1.00 92.94 211 PRO A N 1
ATOM 1641 C CA . PRO A 1 211 ? -19.717 11.804 6.967 1.00 92.94 211 PRO A CA 1
ATOM 1642 C C . PRO A 1 211 ? -18.401 12.400 6.457 1.00 92.94 211 PRO A C 1
ATOM 1644 O O . PRO A 1 211 ? -17.378 12.385 7.147 1.00 92.94 211 PRO A O 1
ATOM 1647 N N . VAL A 1 212 ? -18.429 12.954 5.249 1.00 87.56 212 VAL A N 1
ATOM 1648 C CA . VAL A 1 212 ? -17.297 13.681 4.675 1.00 87.56 212 VAL A CA 1
ATOM 1649 C C . VAL A 1 212 ? -17.320 15.113 5.209 1.00 87.56 212 VAL A C 1
ATOM 1651 O O . VAL A 1 212 ? -18.325 15.817 5.135 1.00 87.56 212 VAL A O 1
ATOM 1654 N N . ALA A 1 213 ? -16.199 15.556 5.779 1.00 80.56 213 ALA A N 1
ATOM 1655 C CA . ALA A 1 213 ? -16.107 16.873 6.397 1.00 80.56 213 ALA A CA 1
ATOM 1656 C C . ALA A 1 213 ? -16.466 17.990 5.398 1.00 80.56 213 ALA A C 1
ATOM 1658 O O . ALA A 1 213 ? -15.841 18.127 4.347 1.00 80.56 213 ALA A O 1
ATOM 1659 N N . GLY A 1 214 ? -17.458 18.812 5.753 1.00 80.00 214 GLY A N 1
ATOM 1660 C CA . GLY A 1 214 ? -17.899 19.938 4.928 1.00 80.00 214 GLY A CA 1
ATOM 1661 C C . GLY A 1 214 ? -18.819 19.571 3.759 1.00 80.00 214 GLY A C 1
ATOM 1662 O O . GLY A 1 214 ? -19.063 20.433 2.916 1.00 80.00 214 GLY A O 1
ATOM 1663 N N . SER A 1 215 ? -19.344 18.343 3.700 1.00 87.62 215 SER A N 1
ATOM 1664 C CA . SER A 1 215 ? -20.383 17.953 2.743 1.00 87.62 215 SER A CA 1
ATOM 1665 C C . SER A 1 215 ? -21.552 17.230 3.425 1.00 87.62 215 SER A C 1
ATOM 1667 O O . SER A 1 215 ? -21.491 16.879 4.602 1.00 87.62 215 SER A O 1
ATOM 1669 N N . GLU A 1 216 ? -22.641 17.035 2.678 1.00 87.38 216 GLU A N 1
ATOM 1670 C CA . GLU A 1 216 ? -23.778 16.195 3.090 1.00 87.38 216 GLU A CA 1
ATOM 1671 C C . GLU A 1 216 ? -23.583 14.719 2.689 1.00 87.38 216 GLU A C 1
ATOM 1673 O O . GLU A 1 216 ? -24.483 13.897 2.855 1.00 87.38 216 GLU A O 1
ATOM 1678 N N . GLU A 1 217 ? -22.417 14.374 2.137 1.00 92.19 217 GLU A N 1
ATOM 1679 C CA . GLU A 1 217 ? -22.101 13.025 1.676 1.00 92.19 217 GLU A CA 1
ATOM 1680 C C . GLU A 1 217 ? -21.431 12.204 2.781 1.00 92.19 217 GLU A C 1
ATOM 1682 O O . GLU A 1 217 ? -20.806 12.731 3.703 1.00 92.19 217 GLU A O 1
ATOM 1687 N N . SER A 1 218 ? -21.521 10.883 2.659 1.00 91.62 218 SER A N 1
ATOM 1688 C CA . SER A 1 218 ? -20.773 9.936 3.480 1.00 91.62 218 SER A CA 1
ATOM 1689 C C . SER A 1 218 ? -19.827 9.102 2.622 1.00 91.62 218 SER A C 1
ATOM 1691 O O . SER A 1 218 ? -20.044 8.908 1.425 1.00 91.62 218 SER A O 1
ATOM 1693 N N . ALA A 1 219 ? -18.760 8.611 3.245 1.00 93.25 219 ALA A N 1
ATOM 1694 C CA . ALA A 1 219 ? -17.782 7.740 2.615 1.00 93.25 219 ALA A CA 1
ATOM 1695 C C . ALA A 1 219 ? -17.748 6.379 3.314 1.00 93.25 219 ALA A C 1
ATOM 1697 O O . ALA A 1 219 ? -17.601 6.299 4.537 1.00 93.25 219 ALA A O 1
ATOM 1698 N N . ASP A 1 220 ? -17.827 5.318 2.511 1.00 94.75 220 ASP A N 1
ATOM 1699 C CA . ASP A 1 220 ? -17.631 3.941 2.956 1.00 94.75 220 ASP A CA 1
ATOM 1700 C C . ASP A 1 220 ? -16.134 3.594 2.941 1.00 94.75 220 ASP A C 1
ATOM 1702 O O . ASP A 1 220 ? -15.424 3.825 1.961 1.00 94.75 220 ASP A O 1
ATOM 1706 N N . THR A 1 221 ? -15.650 2.997 4.026 1.00 95.31 221 THR A N 1
ATOM 1707 C CA . THR A 1 221 ? -14.299 2.442 4.151 1.00 95.31 221 THR A CA 1
ATOM 1708 C C . THR A 1 221 ? -14.394 1.001 4.635 1.00 95.31 221 THR A C 1
ATOM 1710 O O . THR A 1 221 ? -14.997 0.728 5.670 1.00 95.31 221 THR A O 1
ATOM 1713 N N . ILE A 1 222 ? -13.792 0.066 3.898 1.00 96.69 222 ILE A N 1
ATOM 1714 C CA . ILE A 1 222 ? -13.717 -1.341 4.308 1.00 96.69 222 ILE A CA 1
ATOM 1715 C C . ILE A 1 222 ? -12.494 -1.522 5.206 1.00 96.69 222 ILE A C 1
ATOM 1717 O O . ILE A 1 222 ? -11.361 -1.338 4.766 1.00 96.69 222 ILE A O 1
ATOM 1721 N N . VAL A 1 223 ? -12.732 -1.905 6.457 1.00 97.50 223 VAL A N 1
ATOM 1722 C CA . VAL A 1 223 ? -11.706 -2.106 7.479 1.00 97.50 223 VAL A CA 1
ATOM 1723 C C . VAL A 1 223 ? -11.616 -3.581 7.853 1.00 97.50 223 VAL A C 1
ATOM 1725 O O . VAL A 1 223 ? -12.609 -4.212 8.198 1.00 97.50 223 VAL A O 1
ATOM 1728 N N . TYR A 1 224 ? -10.403 -4.115 7.824 1.00 98.06 224 TYR A N 1
ATOM 1729 C CA . TYR A 1 224 ? -10.047 -5.462 8.244 1.00 98.06 224 TYR A CA 1
ATOM 1730 C C . TYR A 1 224 ? -9.416 -5.401 9.635 1.00 98.06 224 TYR A C 1
ATOM 1732 O O . TYR A 1 224 ? -8.438 -4.683 9.844 1.00 98.06 224 TYR A O 1
ATOM 1740 N N . ILE A 1 225 ? -9.940 -6.171 10.582 1.00 98.44 225 ILE A N 1
ATOM 1741 C CA . ILE A 1 225 ? -9.336 -6.381 11.898 1.00 98.44 225 ILE A CA 1
ATOM 1742 C C . ILE A 1 225 ? -8.336 -7.527 11.763 1.00 98.44 225 ILE A C 1
ATOM 1744 O O . ILE A 1 225 ? -8.715 -8.694 11.765 1.00 98.44 225 ILE A O 1
ATOM 1748 N N . LEU A 1 226 ? -7.057 -7.195 11.596 1.00 98.38 226 LEU A N 1
ATOM 1749 C CA . LEU A 1 226 ? -5.985 -8.165 11.340 1.00 98.38 226 LEU A CA 1
ATOM 1750 C C . LEU A 1 226 ? -5.569 -8.937 12.594 1.00 98.38 226 LEU A C 1
ATOM 1752 O O . LEU A 1 226 ? -5.114 -10.073 12.496 1.00 98.38 226 LEU A O 1
ATOM 1756 N N . ALA A 1 227 ? -5.721 -8.325 13.768 1.00 98.38 227 ALA A N 1
ATOM 1757 C CA . ALA A 1 227 ? -5.548 -8.977 15.060 1.00 98.38 227 ALA A CA 1
ATOM 1758 C C . ALA A 1 227 ? -6.322 -8.232 16.138 1.00 98.38 227 ALA A C 1
ATOM 1760 O O . ALA A 1 227 ? -6.416 -7.007 16.098 1.00 98.38 227 ALA A O 1
ATOM 1761 N N . THR A 1 228 ? -6.841 -8.963 17.117 1.00 98.56 228 THR A N 1
ATOM 1762 C CA . THR A 1 228 ? -7.344 -8.407 18.372 1.00 98.56 228 THR A CA 1
ATOM 1763 C C . THR A 1 228 ? -7.461 -9.519 19.407 1.00 98.56 228 THR A C 1
ATOM 1765 O O . THR A 1 228 ? -7.714 -10.672 19.062 1.00 98.56 228 THR A O 1
ATOM 1768 N N . ASP A 1 229 ? -7.281 -9.173 20.677 1.00 98.12 229 ASP A N 1
ATOM 1769 C CA . ASP A 1 229 ? -7.673 -10.008 21.817 1.00 98.12 229 ASP A CA 1
ATOM 1770 C C . ASP A 1 229 ? -8.977 -9.517 22.471 1.00 98.12 229 ASP A C 1
ATOM 1772 O O . ASP A 1 229 ? -9.312 -9.935 23.581 1.00 98.12 229 ASP A O 1
ATOM 1776 N N . TYR A 1 230 ? -9.675 -8.588 21.803 1.00 98.38 230 TYR A N 1
ATOM 1777 C CA . TYR A 1 230 ? -10.895 -7.881 22.206 1.00 98.38 230 TYR A CA 1
ATOM 1778 C C . TYR A 1 230 ? -10.777 -6.989 23.450 1.00 98.38 230 TYR A C 1
ATOM 1780 O O . TYR A 1 230 ? -11.506 -6.001 23.578 1.00 98.38 230 TYR A O 1
ATOM 1788 N N . THR A 1 231 ? -9.862 -7.306 24.361 1.00 98.25 231 THR A N 1
ATOM 1789 C CA . THR A 1 231 ? -9.794 -6.757 25.719 1.00 98.25 231 THR A CA 1
ATOM 1790 C C . THR A 1 231 ? -8.604 -5.839 25.959 1.00 98.25 231 THR A C 1
ATOM 1792 O O . THR A 1 231 ? -8.618 -5.108 26.946 1.00 98.25 231 THR A O 1
ATOM 1795 N N . SER A 1 232 ? -7.601 -5.819 25.078 1.00 98.38 232 SER A N 1
ATOM 1796 C CA . SER A 1 232 ? -6.440 -4.944 25.242 1.00 98.38 232 SER A CA 1
ATOM 1797 C C . SER A 1 232 ? -5.979 -4.264 23.957 1.00 98.38 232 SER A C 1
ATOM 1799 O O . SER A 1 232 ? -5.713 -3.064 24.002 1.00 98.38 232 SER A O 1
ATOM 1801 N N . TYR A 1 233 ? -5.932 -4.957 22.817 1.00 98.75 233 TYR A N 1
ATOM 1802 C CA . TYR A 1 233 ? -5.405 -4.391 21.571 1.00 98.75 233 TYR A CA 1
ATOM 1803 C C . TYR A 1 233 ? -6.210 -4.799 20.338 1.00 98.75 233 TYR A C 1
ATOM 1805 O O . TYR A 1 233 ? -6.895 -5.825 20.315 1.00 98.75 233 TYR A O 1
ATOM 1813 N N . ALA A 1 234 ? -6.079 -4.006 19.278 1.00 98.75 234 ALA A N 1
ATOM 1814 C CA . ALA A 1 234 ? -6.447 -4.410 17.932 1.00 98.75 234 ALA A CA 1
ATOM 1815 C C . ALA A 1 234 ? -5.535 -3.757 16.884 1.00 98.75 234 ALA A C 1
ATOM 1817 O O . ALA A 1 234 ? -5.020 -2.657 17.082 1.00 98.75 234 ALA A O 1
ATOM 1818 N N . LEU A 1 235 ? -5.361 -4.426 15.748 1.00 98.69 235 LEU A N 1
ATOM 1819 C CA . LEU A 1 235 ? -4.754 -3.873 14.543 1.00 98.69 235 LEU A CA 1
ATOM 1820 C C . LEU A 1 235 ? -5.804 -3.850 13.442 1.00 98.69 235 LEU A C 1
ATOM 1822 O O . LEU A 1 235 ? -6.270 -4.903 13.006 1.00 98.69 235 LEU A O 1
ATOM 1826 N N . ALA A 1 236 ? -6.158 -2.653 12.995 1.00 98.31 236 ALA A N 1
ATOM 1827 C CA . ALA A 1 236 ? -7.087 -2.436 11.900 1.00 98.31 236 ALA A CA 1
ATOM 1828 C C . ALA A 1 236 ? -6.340 -1.970 10.644 1.00 98.31 236 ALA A C 1
ATOM 1830 O O . ALA A 1 236 ? -5.332 -1.268 10.738 1.00 98.31 236 ALA A O 1
ATOM 1831 N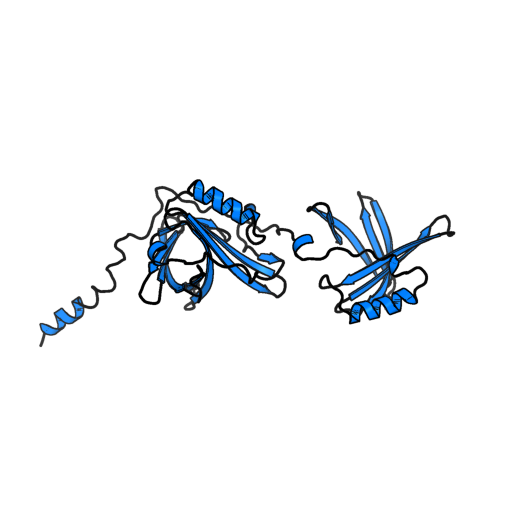 N . TYR A 1 237 ? -6.847 -2.346 9.475 1.00 97.81 237 TYR A N 1
ATOM 1832 C CA . TYR A 1 237 ? -6.236 -2.099 8.171 1.00 97.81 237 TYR A CA 1
ATOM 1833 C C . TYR A 1 237 ? -7.302 -1.792 7.119 1.00 97.81 237 TYR A C 1
ATOM 1835 O O . TYR A 1 237 ? -8.380 -2.373 7.142 1.00 97.81 237 TYR A O 1
ATOM 1843 N N . SER A 1 238 ? -7.002 -0.913 6.171 1.00 97.69 238 SER A N 1
ATOM 1844 C CA . SER A 1 238 ? -7.823 -0.642 4.992 1.00 97.69 238 SER A CA 1
ATOM 1845 C C . SER A 1 238 ? -6.922 -0.409 3.787 1.00 97.69 238 SER A C 1
ATOM 1847 O O . SER A 1 238 ? -5.828 0.147 3.912 1.00 97.69 238 SER A O 1
ATOM 1849 N N . CYS A 1 239 ? -7.412 -0.776 2.605 1.00 97.50 239 CYS A N 1
ATOM 1850 C CA . CYS A 1 239 ? -6.710 -0.554 1.352 1.00 97.50 239 CYS A CA 1
ATOM 1851 C C . CYS A 1 239 ? -7.656 -0.178 0.225 1.00 97.50 239 CYS A C 1
ATOM 1853 O O . CYS A 1 239 ? -8.687 -0.822 0.036 1.00 97.50 239 CYS A O 1
ATOM 1855 N N . THR A 1 240 ? -7.248 0.819 -0.556 1.00 96.56 240 THR A N 1
ATOM 1856 C CA . THR A 1 240 ? -7.968 1.256 -1.753 1.00 96.56 240 THR A CA 1
ATOM 1857 C C . THR A 1 240 ? -6.985 1.447 -2.901 1.00 96.56 240 THR A C 1
ATOM 1859 O O . THR A 1 240 ? -5.974 2.131 -2.753 1.00 96.56 240 THR A O 1
ATOM 1862 N N . ASN A 1 241 ? -7.274 0.871 -4.068 1.00 96.62 241 ASN A N 1
ATOM 1863 C CA . ASN A 1 241 ? -6.495 1.140 -5.279 1.00 96.62 241 ASN A CA 1
ATOM 1864 C C . ASN A 1 241 ? -6.779 2.570 -5.758 1.00 96.62 241 ASN A C 1
ATOM 1866 O O . ASN A 1 241 ? -7.927 2.911 -6.028 1.00 96.62 241 ASN A O 1
ATOM 1870 N N . VAL A 1 242 ? -5.741 3.401 -5.869 1.00 94.50 242 VAL A N 1
ATOM 1871 C CA . VAL A 1 242 ? -5.866 4.808 -6.302 1.00 94.50 242 VAL A CA 1
ATOM 1872 C C . VAL A 1 242 ? -5.779 4.912 -7.826 1.00 94.50 242 VAL A C 1
ATOM 1874 O O . VAL A 1 242 ? -6.434 5.738 -8.452 1.00 94.50 242 VAL A O 1
ATOM 1877 N N . ASN A 1 243 ? -4.959 4.057 -8.435 1.00 89.75 243 ASN A N 1
ATOM 1878 C CA . ASN A 1 243 ? -4.815 3.885 -9.879 1.00 89.75 243 ASN A CA 1
ATOM 1879 C C . ASN A 1 243 ? -4.273 2.464 -10.157 1.00 89.75 243 ASN A C 1
ATOM 1881 O O . ASN A 1 243 ? -3.983 1.749 -9.196 1.00 89.75 243 ASN A O 1
ATOM 1885 N N . PRO A 1 244 ? -4.089 2.035 -11.422 1.00 87.12 244 PRO A N 1
ATOM 1886 C CA . PRO A 1 244 ? -3.632 0.676 -11.743 1.00 87.12 244 PRO A CA 1
ATOM 1887 C C . PRO A 1 244 ? -2.266 0.260 -11.168 1.00 87.12 244 PRO A C 1
ATOM 1889 O O . PRO A 1 244 ? -1.925 -0.920 -11.215 1.00 87.12 244 PRO A O 1
ATOM 1892 N N . PHE A 1 245 ? -1.472 1.200 -10.646 1.00 83.44 245 PHE A N 1
ATOM 1893 C CA . PHE A 1 245 ? -0.109 0.958 -10.168 1.00 83.44 245 PHE A CA 1
ATOM 1894 C C . PHE A 1 245 ? 0.108 1.315 -8.695 1.00 83.44 245 PHE A C 1
ATOM 1896 O O . PHE A 1 245 ? 1.200 1.071 -8.183 1.00 83.44 245 PHE A O 1
ATOM 1903 N N . GLN A 1 246 ? -0.878 1.900 -8.013 1.00 90.75 246 GLN A N 1
ATOM 1904 C CA . GLN A 1 246 ? -0.730 2.385 -6.639 1.00 90.75 246 GLN A CA 1
ATOM 1905 C C . GLN A 1 246 ? -1.960 2.095 -5.785 1.00 90.75 246 GLN A C 1
ATOM 1907 O O . GLN A 1 246 ? -3.102 2.175 -6.250 1.00 90.75 246 GLN A O 1
ATOM 1912 N N . ARG A 1 247 ? -1.705 1.859 -4.499 1.00 95.19 247 ARG A N 1
ATOM 1913 C CA . ARG A 1 247 ? -2.718 1.665 -3.465 1.00 95.19 247 ARG A CA 1
ATOM 1914 C C . ARG A 1 247 ? -2.484 2.605 -2.292 1.00 95.19 247 ARG A C 1
ATOM 1916 O O . ARG A 1 247 ? -1.342 2.838 -1.904 1.00 95.19 247 ARG A O 1
ATOM 1923 N N . GLN A 1 248 ? -3.566 3.121 -1.730 1.00 96.44 248 GLN A N 1
ATOM 1924 C CA . GLN A 1 248 ? -3.571 3.829 -0.459 1.00 96.44 248 GLN A CA 1
ATOM 1925 C C . GLN A 1 248 ? -3.774 2.814 0.661 1.00 96.44 248 GLN A C 1
ATOM 1927 O O . GLN A 1 248 ? -4.709 2.014 0.601 1.00 96.44 248 GLN A O 1
ATOM 1932 N N . ILE A 1 249 ? -2.917 2.870 1.678 1.00 97.31 249 ILE A N 1
ATOM 1933 C CA . ILE A 1 249 ? -3.014 2.060 2.888 1.00 97.31 249 ILE A CA 1
ATOM 1934 C C . ILE A 1 249 ? -3.417 2.947 4.058 1.00 97.31 249 ILE A C 1
ATOM 1936 O O . ILE A 1 249 ? -2.824 3.999 4.286 1.00 97.31 249 ILE A O 1
ATOM 1940 N N . ARG A 1 250 ? -4.383 2.483 4.846 1.00 97.06 250 ARG A N 1
ATOM 1941 C CA . ARG A 1 250 ? -4.634 3.000 6.191 1.00 97.06 250 ARG A CA 1
ATOM 1942 C C . ARG A 1 250 ? -4.473 1.869 7.187 1.00 97.06 250 ARG A C 1
ATOM 1944 O O . ARG A 1 250 ? -4.860 0.735 6.916 1.00 97.06 250 ARG A O 1
ATOM 1951 N N . ALA A 1 251 ? -3.898 2.176 8.335 1.00 98.00 251 ALA A N 1
ATOM 1952 C CA . ALA A 1 251 ? -3.738 1.229 9.420 1.00 98.00 251 ALA A CA 1
ATOM 1953 C C . ALA A 1 251 ? -3.854 1.961 10.752 1.00 98.00 251 ALA A C 1
ATOM 1955 O O . ALA A 1 251 ? -3.416 3.108 10.866 1.00 98.00 251 ALA A O 1
ATOM 1956 N N . TRP A 1 252 ? -4.417 1.285 11.751 1.00 98.06 252 TRP A N 1
ATOM 1957 C CA . TRP A 1 252 ? -4.593 1.809 13.101 1.00 98.06 252 TRP A CA 1
ATOM 1958 C C . TRP A 1 252 ? -4.196 0.749 14.123 1.00 98.06 252 TRP A C 1
ATOM 1960 O O . TRP A 1 252 ? -4.719 -0.365 14.116 1.00 98.06 252 TRP A O 1
ATOM 1970 N N . GLN A 1 253 ? -3.288 1.118 15.019 1.00 98.56 253 GLN A N 1
ATOM 1971 C CA . GLN A 1 253 ? -3.000 0.371 16.236 1.00 98.56 253 GLN A CA 1
ATOM 1972 C C . GLN A 1 253 ? -3.925 0.901 17.328 1.00 98.56 253 GLN A C 1
ATOM 1974 O O . GLN A 1 253 ? -3.819 2.063 17.732 1.00 98.56 253 GLN A O 1
ATOM 1979 N N . LEU A 1 254 ? -4.852 0.061 17.770 1.00 98.56 254 LEU A N 1
ATOM 1980 C CA . LEU A 1 254 ? -5.898 0.398 18.723 1.00 98.56 254 LEU A CA 1
ATOM 1981 C C . LEU A 1 254 ? -5.608 -0.249 20.076 1.00 98.56 254 LEU A C 1
ATOM 1983 O O . LEU A 1 254 ? -5.145 -1.388 20.133 1.00 98.56 254 LEU A O 1
ATOM 1987 N N . SER A 1 255 ? -5.925 0.455 21.158 1.00 98.56 255 SER A N 1
ATOM 1988 C CA . SER A 1 255 ? -5.821 -0.065 22.522 1.00 98.56 255 SER A CA 1
ATOM 1989 C C . SER A 1 255 ? -7.098 0.195 23.315 1.00 98.56 255 SER A C 1
ATOM 1991 O O . SER A 1 255 ? -7.810 1.172 23.067 1.00 98.56 255 SER A O 1
ATOM 1993 N N . ARG A 1 256 ? -7.395 -0.677 24.280 1.00 97.31 256 ARG A N 1
ATOM 1994 C CA . ARG A 1 256 ? -8.435 -0.429 25.293 1.00 97.31 256 ARG A CA 1
ATOM 1995 C C . ARG A 1 256 ? -8.009 0.585 26.346 1.00 97.31 256 ARG A C 1
ATOM 1997 O O . ARG A 1 256 ? -8.867 1.125 27.034 1.00 97.31 256 ARG A O 1
ATOM 2004 N N . GLU A 1 257 ? -6.715 0.872 26.427 1.00 96.38 257 GLU A N 1
ATOM 2005 C CA . GLU A 1 257 ? -6.118 1.855 27.325 1.00 96.38 257 GLU A CA 1
ATOM 2006 C C . GLU A 1 257 ? -5.411 2.960 26.531 1.00 96.38 257 GLU A C 1
ATOM 2008 O O . GLU A 1 257 ? -5.211 2.860 25.321 1.00 96.38 257 GLU A O 1
ATOM 2013 N N . ARG A 1 258 ? -4.990 4.030 27.211 1.00 95.50 258 ARG A N 1
ATOM 2014 C CA . ARG A 1 258 ? -4.280 5.163 26.579 1.00 95.50 258 ARG A CA 1
ATOM 2015 C C . ARG A 1 258 ? -2.853 4.830 26.127 1.00 95.50 258 ARG A C 1
ATOM 2017 O O . ARG A 1 258 ? -2.190 5.661 25.514 1.00 95.50 258 ARG A O 1
ATOM 2024 N N . THR A 1 259 ? -2.385 3.619 26.404 1.00 96.19 259 THR A N 1
ATOM 2025 C CA . THR A 1 259 ? -1.110 3.071 25.937 1.00 96.19 259 THR A CA 1
ATOM 2026 C C . THR A 1 259 ? -1.319 1.660 25.392 1.00 96.19 259 THR A C 1
ATOM 2028 O O . THR A 1 259 ? -2.310 0.999 25.705 1.00 96.19 259 THR A O 1
ATOM 2031 N N . MET A 1 260 ? -0.402 1.191 24.542 1.00 98.00 260 MET A N 1
ATOM 2032 C CA . MET A 1 260 ? -0.438 -0.179 24.025 1.00 98.00 260 MET A CA 1
ATOM 2033 C C . MET A 1 260 ? 0.036 -1.176 25.092 1.00 98.00 260 MET A C 1
ATOM 2035 O O . MET A 1 260 ? 0.991 -0.901 25.821 1.00 98.00 260 MET A O 1
ATOM 2039 N N . SER A 1 261 ? -0.608 -2.343 25.177 1.00 97.88 261 SER A N 1
ATOM 2040 C CA . SER A 1 261 ? -0.162 -3.425 26.062 1.00 97.88 261 SER A CA 1
ATOM 2041 C C . SER A 1 261 ? 1.106 -4.103 25.507 1.00 97.88 261 SER A C 1
ATOM 2043 O O . SER A 1 261 ? 1.249 -4.204 24.287 1.00 97.88 261 SER A O 1
ATOM 2045 N N . PRO A 1 262 ? 2.010 -4.650 26.349 1.00 97.75 262 PRO A N 1
ATOM 2046 C CA . PRO A 1 262 ? 3.212 -5.337 25.856 1.00 97.75 262 PRO A CA 1
ATOM 2047 C C . PRO A 1 262 ? 2.911 -6.524 24.928 1.00 97.75 262 PRO A C 1
ATOM 2049 O O . PRO A 1 262 ? 3.647 -6.783 23.978 1.00 97.75 262 PRO A O 1
ATOM 2052 N N . CYS A 1 263 ? 1.814 -7.248 25.185 1.00 96.25 263 CYS A N 1
ATOM 2053 C CA . CYS A 1 263 ? 1.373 -8.344 24.318 1.00 96.25 263 CYS A CA 1
ATOM 2054 C C . CYS A 1 263 ? 0.863 -7.821 22.969 1.00 96.25 263 CYS A C 1
ATOM 2056 O O . CYS A 1 263 ? 1.221 -8.380 21.934 1.00 96.25 263 CYS A O 1
ATOM 2058 N N . GLY A 1 264 ? 0.076 -6.740 22.974 1.00 97.75 264 GLY A N 1
ATOM 2059 C CA . GLY A 1 264 ? -0.389 -6.094 21.749 1.00 97.75 264 GLY A CA 1
ATOM 2060 C C . GLY A 1 264 ? 0.767 -5.576 20.901 1.00 97.75 264 GLY A C 1
ATOM 2061 O O . GLY A 1 264 ? 0.818 -5.851 19.706 1.00 97.75 264 GLY A O 1
ATOM 2062 N N . GLU A 1 265 ? 1.749 -4.918 21.522 1.00 97.56 265 GLU A N 1
ATOM 2063 C CA . GLU A 1 265 ? 2.950 -4.430 20.837 1.00 97.56 265 GLU A CA 1
ATOM 2064 C C . GLU A 1 265 ? 3.731 -5.572 20.169 1.00 97.56 265 GLU A C 1
ATOM 2066 O O . GLU A 1 265 ? 4.073 -5.478 18.990 1.00 97.56 265 GLU A O 1
ATOM 2071 N N . ALA A 1 266 ? 3.939 -6.689 20.874 1.00 97.88 266 ALA A N 1
ATOM 2072 C CA . ALA A 1 266 ? 4.638 -7.848 20.325 1.00 97.88 266 ALA A CA 1
ATOM 2073 C C . ALA A 1 266 ? 3.894 -8.495 19.139 1.00 97.88 266 ALA A C 1
ATOM 2075 O O . ALA A 1 266 ? 4.518 -8.817 18.123 1.00 97.88 266 ALA A O 1
ATOM 2076 N N . VAL A 1 267 ? 2.570 -8.675 19.237 1.00 97.88 267 VAL A N 1
ATOM 2077 C CA . VAL A 1 267 ? 1.764 -9.267 18.152 1.00 97.88 267 VAL A CA 1
ATOM 2078 C C . VAL A 1 267 ? 1.737 -8.354 16.929 1.00 97.88 267 VAL A C 1
ATOM 2080 O O . VAL A 1 267 ? 1.962 -8.816 15.809 1.00 97.88 267 VAL A O 1
ATOM 2083 N N . ILE A 1 268 ? 1.508 -7.055 17.133 1.00 98.19 268 ILE A N 1
ATOM 2084 C CA . ILE A 1 268 ? 1.465 -6.073 16.047 1.00 98.19 268 ILE A CA 1
ATOM 2085 C C . ILE A 1 268 ? 2.826 -5.988 15.352 1.00 98.19 268 ILE A C 1
ATOM 2087 O O . ILE A 1 268 ? 2.878 -6.055 14.127 1.00 98.19 268 ILE A O 1
ATOM 2091 N N . ALA A 1 269 ? 3.931 -5.930 16.102 1.00 97.38 269 ALA A N 1
ATOM 2092 C CA . ALA A 1 269 ? 5.275 -5.910 15.525 1.00 97.38 269 ALA A CA 1
ATOM 2093 C C . ALA A 1 269 ? 5.564 -7.152 14.662 1.00 97.38 269 ALA A C 1
ATOM 2095 O O . ALA A 1 269 ? 6.194 -7.039 13.610 1.00 97.38 269 ALA A O 1
ATOM 2096 N N . CYS A 1 270 ? 5.071 -8.330 15.064 1.00 96.62 270 CYS A N 1
ATOM 2097 C CA . CYS A 1 270 ? 5.192 -9.549 14.265 1.00 96.62 270 CYS A CA 1
ATOM 2098 C C . CYS A 1 270 ? 4.409 -9.451 12.945 1.00 96.62 270 CYS A C 1
ATOM 2100 O O . CYS A 1 270 ? 4.948 -9.785 11.891 1.00 96.62 270 CYS A O 1
ATOM 2102 N N . LEU A 1 271 ? 3.175 -8.935 12.977 1.00 95.94 271 LEU A N 1
ATOM 2103 C CA . LEU A 1 271 ? 2.363 -8.741 11.770 1.00 95.94 271 LEU A CA 1
ATOM 2104 C C . LEU A 1 271 ? 2.963 -7.708 10.813 1.00 95.94 271 LEU A C 1
ATOM 2106 O O . LEU A 1 271 ? 2.944 -7.924 9.603 1.00 95.94 271 LEU A O 1
ATOM 2110 N N . ILE A 1 272 ? 3.536 -6.626 11.346 1.00 95.38 272 ILE A N 1
ATOM 2111 C CA . ILE A 1 272 ? 4.235 -5.603 10.556 1.00 95.38 272 ILE A CA 1
ATOM 2112 C C . ILE A 1 272 ? 5.394 -6.225 9.765 1.00 95.38 272 ILE A C 1
ATOM 2114 O O . ILE A 1 272 ? 5.583 -5.915 8.597 1.00 95.38 272 ILE A O 1
ATOM 2118 N N . GLN A 1 273 ? 6.140 -7.164 10.349 1.00 92.50 273 GLN A N 1
ATOM 2119 C CA . GLN A 1 273 ? 7.245 -7.831 9.645 1.00 92.50 273 GLN A CA 1
ATOM 2120 C C . GLN A 1 273 ? 6.790 -8.790 8.536 1.00 92.50 273 GLN A C 1
ATOM 2122 O O . GLN A 1 273 ? 7.584 -9.132 7.664 1.00 92.50 273 GLN A O 1
ATOM 2127 N N . GLN A 1 274 ? 5.537 -9.245 8.568 1.00 91.81 274 GLN A N 1
ATOM 2128 C CA . GLN A 1 274 ? 5.008 -10.245 7.636 1.00 91.81 274 GLN A CA 1
ATOM 2129 C C . GLN A 1 274 ? 4.217 -9.640 6.474 1.00 91.81 274 GLN A C 1
ATOM 2131 O O . GLN A 1 274 ? 3.798 -10.375 5.580 1.00 91.81 274 GLN A O 1
ATOM 2136 N N . ARG A 1 275 ? 3.959 -8.327 6.488 1.00 91.12 275 ARG A N 1
ATOM 2137 C CA . ARG A 1 275 ? 3.071 -7.666 5.526 1.00 91.12 275 ARG A CA 1
ATOM 2138 C C . ARG A 1 275 ? 3.751 -6.453 4.915 1.00 91.12 275 ARG A C 1
ATOM 2140 O O . ARG A 1 275 ? 4.089 -5.510 5.618 1.00 91.12 275 ARG A O 1
ATOM 2147 N N . GLN A 1 276 ? 3.878 -6.447 3.592 1.00 90.06 276 GLN A N 1
ATOM 2148 C CA . GLN A 1 276 ? 4.443 -5.322 2.841 1.00 90.06 276 GLN A CA 1
ATOM 2149 C C . GLN A 1 276 ? 3.601 -4.041 2.987 1.00 90.06 276 GLN A C 1
ATOM 2151 O O . GLN A 1 276 ? 4.075 -2.927 2.802 1.00 90.06 276 GLN A O 1
ATOM 2156 N N . GLU A 1 277 ? 2.319 -4.186 3.303 1.00 93.12 277 GLU A N 1
ATOM 2157 C CA . GLU A 1 277 ? 1.398 -3.083 3.549 1.00 93.12 277 GLU A CA 1
ATOM 2158 C C . GLU A 1 277 ? 1.701 -2.353 4.857 1.00 93.12 277 GLU A C 1
ATOM 2160 O O . GLU A 1 277 ? 1.271 -1.214 5.032 1.00 93.12 277 GLU A O 1
ATOM 2165 N N . LEU A 1 278 ? 2.395 -3.022 5.778 1.00 95.50 278 LEU A N 1
ATOM 2166 C CA . LEU A 1 278 ? 2.633 -2.554 7.126 1.00 95.50 278 LEU A CA 1
ATOM 2167 C C . LEU A 1 278 ? 4.124 -2.253 7.318 1.00 95.50 278 LEU A C 1
ATOM 2169 O O . LEU A 1 278 ? 4.957 -3.127 7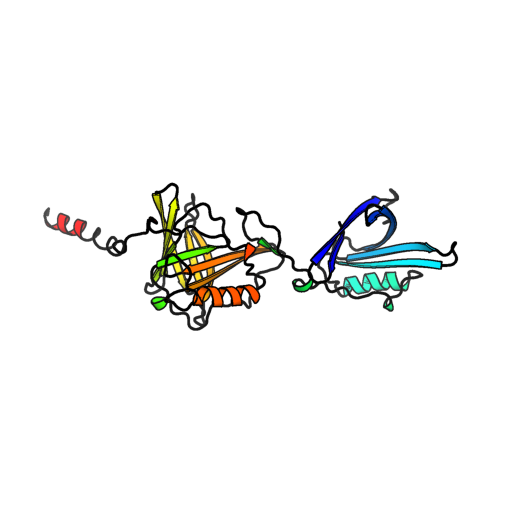.507 1.00 95.50 278 LEU A O 1
ATOM 2173 N N . HIS A 1 279 ? 4.457 -0.973 7.313 1.00 94.75 279 HIS A N 1
ATOM 2174 C CA . HIS A 1 279 ? 5.771 -0.428 7.600 1.00 94.75 279 HIS A CA 1
ATOM 2175 C C . HIS A 1 279 ? 5.768 0.383 8.903 1.00 94.75 279 HIS A C 1
ATOM 2177 O O . HIS A 1 279 ? 5.012 1.350 9.031 1.00 94.75 279 HIS A O 1
ATOM 2183 N N . GLU A 1 280 ? 6.623 0.019 9.867 1.00 93.75 280 GLU A N 1
ATOM 2184 C CA . GLU A 1 280 ? 6.694 0.712 11.167 1.00 93.75 280 GLU A CA 1
ATOM 2185 C C . GLU A 1 280 ? 6.979 2.222 11.038 1.00 93.75 280 GLU A C 1
ATOM 2187 O O . GLU A 1 280 ? 6.254 3.002 11.651 1.00 93.75 280 GLU A O 1
ATOM 2192 N N . PRO A 1 281 ? 7.931 2.683 10.200 1.00 93.19 281 PRO A N 1
ATOM 2193 C CA . PRO A 1 281 ? 8.189 4.114 10.005 1.00 93.19 281 PRO A CA 1
ATOM 2194 C C . PRO A 1 281 ? 7.002 4.955 9.514 1.00 93.19 281 PRO A C 1
ATOM 2196 O O . PRO A 1 281 ? 7.043 6.177 9.638 1.00 93.19 281 PRO A O 1
ATOM 2199 N N . TYR A 1 282 ? 5.956 4.341 8.952 1.00 95.19 282 TYR A N 1
ATOM 2200 C CA . TYR A 1 282 ? 4.743 5.057 8.543 1.00 95.19 282 TYR A CA 1
ATOM 2201 C C . TYR A 1 282 ? 3.713 5.198 9.664 1.00 95.19 282 TYR A C 1
ATOM 2203 O O . TYR A 1 282 ? 2.798 6.011 9.544 1.00 95.19 282 TYR A O 1
ATOM 2211 N N . PHE A 1 283 ? 3.839 4.441 10.757 1.00 95.81 283 PHE A N 1
ATOM 2212 C CA . PHE A 1 283 ? 2.957 4.594 11.905 1.00 95.81 283 PHE A CA 1
ATOM 2213 C C . PHE A 1 283 ? 3.284 5.883 12.661 1.00 95.81 283 PHE A C 1
ATOM 2215 O O . PHE A 1 283 ? 4.344 6.041 13.265 1.00 95.81 283 PHE A O 1
ATOM 2222 N N . ARG A 1 284 ? 2.323 6.803 12.665 1.00 94.88 284 ARG A N 1
ATOM 2223 C CA . ARG A 1 284 ? 2.384 8.090 13.356 1.00 94.88 284 ARG A CA 1
ATOM 2224 C C . ARG A 1 284 ? 1.701 7.961 14.706 1.00 94.88 284 ARG A C 1
ATOM 2226 O O . ARG A 1 284 ? 0.563 7.499 14.780 1.00 94.88 284 ARG A O 1
ATOM 2233 N N . THR A 1 285 ? 2.390 8.362 15.767 1.00 95.56 285 THR A N 1
ATOM 2234 C CA . THR A 1 285 ? 1.855 8.321 17.132 1.00 95.56 285 THR A CA 1
ATOM 2235 C C . THR A 1 285 ? 0.759 9.360 17.316 1.00 95.56 285 THR A C 1
ATOM 2237 O O . THR A 1 285 ? 0.934 10.522 16.958 1.00 95.56 285 THR A O 1
ATOM 2240 N N . VAL A 1 286 ? -0.348 8.940 17.920 1.00 95.44 286 VAL A N 1
ATOM 2241 C CA . VAL A 1 286 ? -1.407 9.827 18.398 1.00 95.44 286 VAL A CA 1
ATOM 2242 C C . VAL A 1 286 ? -1.150 10.118 19.870 1.00 95.44 286 VAL A C 1
ATOM 2244 O O . VAL A 1 286 ? -0.953 9.202 20.667 1.00 95.44 286 VAL A O 1
ATOM 2247 N N . GLU A 1 287 ? -1.147 11.394 20.245 1.00 95.44 287 GLU A N 1
ATOM 2248 C CA . GLU A 1 287 ? -0.987 11.769 21.648 1.00 95.44 287 GLU A CA 1
ATOM 2249 C C . GLU A 1 287 ? -2.220 11.350 22.463 1.00 95.44 287 GLU A C 1
ATOM 2251 O O . GLU A 1 287 ? -3.346 11.744 22.155 1.00 95.44 287 GLU A O 1
ATOM 2256 N N . GLN A 1 288 ? -1.987 10.578 23.524 1.00 94.12 288 GLN A N 1
ATOM 2257 C CA . GLN A 1 288 ? -2.973 10.179 24.525 1.00 94.12 288 GLN A CA 1
ATOM 2258 C C . GLN A 1 288 ? -2.415 10.538 25.908 1.00 94.12 288 GLN A C 1
ATOM 2260 O O . GLN A 1 288 ? -1.259 10.242 26.207 1.00 94.12 288 GLN A O 1
ATOM 2265 N N . ASN A 1 289 ? -3.210 11.183 26.760 1.00 90.12 289 ASN A N 1
ATOM 2266 C CA . ASN A 1 289 ? -2.796 11.579 28.107 1.00 90.12 289 ASN A CA 1
ATOM 2267 C C . ASN A 1 289 ? -3.999 11.645 29.062 1.00 90.12 289 ASN A C 1
ATOM 2269 O O . ASN A 1 289 ? -5.146 11.529 28.631 1.00 90.12 289 ASN A O 1
ATOM 2273 N N . ASP A 1 290 ? -3.744 11.843 30.358 1.00 87.31 290 ASP A N 1
ATOM 2274 C CA . ASP A 1 290 ? -4.779 11.842 31.403 1.00 87.31 290 ASP A CA 1
ATOM 2275 C C . ASP A 1 290 ? -5.859 12.922 31.229 1.00 87.31 290 ASP A C 1
ATOM 2277 O O . ASP A 1 290 ? -7.012 12.707 31.609 1.00 87.31 290 ASP A O 1
ATOM 2281 N N . ASN A 1 291 ? -5.529 14.021 30.551 1.00 88.62 291 ASN A N 1
ATOM 2282 C CA . ASN A 1 291 ? -6.431 15.142 30.293 1.00 88.62 291 ASN A CA 1
ATOM 2283 C C . ASN A 1 291 ? -7.276 14.967 29.023 1.00 88.62 291 ASN A C 1
ATOM 2285 O O . ASN A 1 291 ? -8.062 15.856 28.695 1.00 88.62 291 ASN A O 1
ATOM 2289 N N . CYS A 1 292 ? -7.132 13.852 28.300 1.00 89.94 292 CYS A N 1
ATOM 2290 C CA . CYS A 1 292 ? -7.914 13.605 27.099 1.00 89.94 292 CYS A CA 1
ATOM 2291 C C . CYS A 1 292 ? -9.416 13.605 27.393 1.00 89.94 292 CYS A C 1
ATOM 2293 O O . CYS A 1 292 ? -9.922 12.771 28.154 1.00 89.94 292 CYS A O 1
ATOM 2295 N N . LEU A 1 293 ? -10.125 14.537 26.753 1.00 88.25 293 LEU A N 1
ATOM 2296 C CA . LEU A 1 293 ? -11.580 14.566 26.737 1.00 88.25 293 LEU A CA 1
ATOM 2297 C C . LEU A 1 293 ? -12.093 13.394 25.898 1.00 88.25 293 LEU A C 1
ATOM 2299 O O . LEU A 1 293 ? -11.534 13.072 24.853 1.00 88.25 293 LEU A O 1
ATOM 2303 N N . GLN A 1 294 ? -13.174 12.765 26.352 1.00 86.19 294 GLN A N 1
ATOM 2304 C CA . GLN A 1 294 ? -13.824 11.668 25.640 1.00 86.19 294 GLN A CA 1
ATOM 2305 C C . GLN A 1 294 ? -15.343 11.736 25.835 1.00 86.19 294 GLN A C 1
ATOM 2307 O O . GLN A 1 294 ? -15.801 12.253 26.862 1.00 86.19 294 GLN A O 1
ATOM 2312 N N . PRO A 1 295 ? -16.144 11.196 24.899 1.00 85.56 295 PRO A N 1
ATOM 2313 C CA . PRO A 1 295 ? -17.591 11.159 25.045 1.00 85.56 295 PRO A CA 1
ATOM 2314 C C . PRO A 1 295 ? -17.981 10.456 26.347 1.00 85.56 295 PRO A C 1
ATOM 2316 O O . PRO A 1 295 ? -17.493 9.359 26.642 1.00 85.56 295 PRO A O 1
ATOM 2319 N N . SER A 1 296 ? -18.879 11.056 27.129 1.00 77.81 296 SER A N 1
ATOM 2320 C CA . SER A 1 296 ? -19.352 10.419 28.361 1.00 77.81 296 SER A CA 1
ATOM 2321 C C . SER A 1 296 ? -20.040 9.085 28.043 1.00 77.81 296 SER A C 1
ATOM 2323 O O . SER A 1 296 ? -20.633 8.899 26.976 1.00 77.81 296 SER A O 1
ATOM 2325 N N . SER A 1 297 ? -19.981 8.134 28.970 1.00 63.72 297 SER A N 1
ATOM 2326 C CA . SER A 1 297 ? -20.743 6.880 28.886 1.00 63.72 297 SER A CA 1
ATOM 2327 C C . SER A 1 297 ? -22.264 7.097 28.996 1.00 63.72 297 SER A C 1
ATOM 2329 O O . SER A 1 297 ? -23.034 6.190 28.700 1.00 63.72 297 SER A O 1
ATOM 2331 N N . ALA A 1 298 ? -22.713 8.307 29.359 1.00 52.28 298 ALA A N 1
ATOM 2332 C CA . ALA A 1 298 ? -24.121 8.680 29.514 1.00 52.28 298 ALA A CA 1
ATOM 2333 C C . ALA A 1 298 ? -24.819 9.106 28.204 1.00 52.28 298 ALA A C 1
ATOM 2335 O O . ALA A 1 298 ? -26.025 9.354 28.210 1.00 52.28 298 ALA A O 1
ATOM 2336 N N . PHE A 1 299 ? -24.105 9.173 27.074 1.00 47.53 299 PHE A N 1
ATOM 2337 C CA . PHE A 1 299 ? -24.706 9.494 25.768 1.00 47.53 299 PHE A CA 1
ATOM 2338 C C . PHE A 1 299 ? -25.700 8.432 25.249 1.00 47.53 299 PHE A C 1
ATOM 2340 O O . PHE A 1 299 ? -26.419 8.698 24.293 1.00 47.53 299 PHE A O 1
ATOM 2347 N N . LEU A 1 300 ? -25.831 7.282 25.922 1.00 45.84 300 LEU A N 1
ATOM 2348 C CA . LEU A 1 300 ? -26.737 6.187 25.545 1.00 45.84 300 LEU A CA 1
ATOM 2349 C C . LEU A 1 300 ? -28.241 6.433 25.811 1.00 45.84 300 LEU A C 1
ATOM 2351 O O . LEU A 1 300 ? -29.052 5.599 25.429 1.00 45.84 300 LEU A O 1
ATOM 2355 N N . PHE A 1 301 ? -28.658 7.548 26.429 1.00 39.50 301 PHE A N 1
ATOM 2356 C CA . PHE A 1 301 ? -30.069 7.741 26.836 1.00 39.50 301 PHE A CA 1
ATOM 2357 C C . PHE A 1 301 ? -30.836 8.891 26.165 1.00 39.50 301 PHE A C 1
ATOM 2359 O O . PHE A 1 301 ? -31.967 9.175 26.563 1.00 39.50 301 PHE A O 1
ATOM 2366 N N . LYS A 1 302 ? -30.288 9.574 25.151 1.00 38.72 302 LYS A N 1
ATOM 2367 C CA . LYS A 1 302 ? -30.964 10.772 24.606 1.00 38.72 302 LYS A CA 1
ATOM 2368 C C . LYS A 1 302 ? -31.924 10.553 23.434 1.00 38.72 302 LYS A C 1
ATOM 2370 O O . LYS A 1 302 ? -32.714 11.458 23.178 1.00 38.72 302 LYS A O 1
ATOM 2375 N N . SER A 1 303 ? -31.982 9.372 22.816 1.00 45.22 303 SER A N 1
ATOM 2376 C CA . SER A 1 303 ? -32.872 9.157 21.656 1.00 45.22 303 SER A CA 1
ATOM 2377 C C . SER A 1 303 ? -34.272 8.613 21.971 1.00 45.22 303 SER A C 1
ATOM 2379 O O . SER A 1 303 ? -35.074 8.464 21.056 1.00 45.22 303 SER A O 1
ATOM 2381 N N . SER A 1 304 ? -34.638 8.387 23.240 1.00 44.91 304 SER A N 1
ATOM 2382 C CA . SER A 1 304 ? -35.993 7.896 23.589 1.00 44.91 304 SER A CA 1
ATOM 2383 C C . SER A 1 304 ? -36.787 8.792 24.544 1.00 44.91 304 SER A C 1
ATOM 2385 O O . SER A 1 304 ? -37.971 8.551 24.760 1.00 44.91 304 SER A O 1
ATOM 2387 N N . ILE A 1 305 ? -36.188 9.854 25.093 1.00 50.03 305 ILE A N 1
ATOM 2388 C CA . ILE A 1 305 ? -36.862 10.713 26.088 1.00 50.03 305 ILE A CA 1
ATOM 2389 C C . ILE A 1 305 ? -37.512 11.954 25.449 1.00 50.03 305 ILE A C 1
ATOM 2391 O O . ILE A 1 305 ? -38.481 12.487 25.986 1.00 50.03 305 ILE A O 1
ATOM 2395 N N . VAL A 1 306 ? -37.068 12.389 24.264 1.00 45.12 306 VAL A N 1
ATOM 2396 C CA . VAL A 1 306 ? -37.602 13.612 23.628 1.00 45.12 306 VAL A CA 1
ATOM 2397 C C . VAL A 1 306 ? -38.965 13.390 22.947 1.00 45.12 306 VAL A C 1
ATOM 2399 O O . VAL A 1 306 ? -39.735 14.335 22.812 1.00 45.12 306 VAL A O 1
ATOM 2402 N N . VAL A 1 307 ? -39.338 12.149 22.610 1.00 43.66 307 VAL A N 1
ATOM 2403 C CA . VAL A 1 307 ? -40.630 11.855 21.950 1.00 43.66 307 VAL A CA 1
ATOM 2404 C C . VAL A 1 307 ? -41.778 11.626 22.950 1.00 43.66 307 VAL A C 1
ATOM 2406 O O . VAL A 1 307 ? -42.934 11.873 22.620 1.00 43.66 307 VAL A O 1
ATOM 2409 N N . LEU A 1 308 ? -41.496 11.257 24.206 1.00 43.88 308 LEU A N 1
ATOM 2410 C CA . LEU A 1 308 ? -42.546 11.005 25.210 1.00 43.88 308 LEU A CA 1
ATOM 2411 C C . LEU A 1 308 ? -43.048 12.270 25.932 1.00 43.88 308 LEU A C 1
ATOM 2413 O O . LEU A 1 308 ? -44.172 12.278 26.431 1.00 43.88 308 LEU A O 1
ATOM 2417 N N . CYS A 1 309 ? -42.286 13.369 25.934 1.00 43.28 309 CYS A N 1
ATOM 2418 C CA . CYS A 1 309 ? -42.719 14.623 26.570 1.00 43.28 309 CYS A CA 1
ATOM 2419 C C . CYS A 1 309 ? -43.624 15.505 25.689 1.00 43.28 309 CYS A C 1
ATOM 2421 O O . CYS A 1 309 ? -44.233 16.437 26.208 1.00 43.28 309 CYS A O 1
ATOM 2423 N N . VAL A 1 310 ? -43.757 15.220 24.388 1.00 45.03 310 VAL A N 1
ATOM 2424 C CA . VAL A 1 310 ? -44.655 15.985 23.497 1.00 45.03 310 VAL A CA 1
ATOM 2425 C C . VAL A 1 310 ? -46.068 15.385 23.459 1.00 45.03 310 VAL A C 1
ATOM 2427 O O . VAL A 1 310 ? -47.038 16.125 23.317 1.00 45.03 310 VAL A O 1
ATOM 2430 N N . CYS A 1 311 ? -46.230 14.078 23.698 1.00 44.62 311 CYS A N 1
ATOM 2431 C CA . CYS A 1 311 ? -47.558 13.454 23.763 1.00 44.62 311 CYS A CA 1
ATOM 2432 C C . CYS A 1 311 ? -48.293 13.712 25.091 1.00 44.62 311 CYS A C 1
ATOM 2434 O O . CYS A 1 311 ? -49.508 13.872 25.083 1.00 44.62 311 CYS A O 1
ATOM 2436 N N . ALA A 1 312 ? -47.583 13.849 26.217 1.00 43.22 312 ALA A N 1
ATOM 2437 C CA . ALA A 1 312 ? -48.219 14.074 27.523 1.00 43.22 312 ALA A CA 1
ATOM 2438 C C . ALA A 1 312 ? -48.760 15.506 27.734 1.00 43.22 312 ALA A C 1
ATOM 2440 O O . ALA A 1 312 ? -49.518 15.743 28.671 1.00 43.22 312 ALA A O 1
ATOM 2441 N N . ILE A 1 313 ? -48.396 16.467 26.875 1.00 47.81 313 ILE A N 1
ATOM 2442 C CA . ILE A 1 313 ? -48.888 17.855 26.957 1.00 47.81 313 ILE A CA 1
ATOM 2443 C C . ILE A 1 313 ? -50.136 18.067 26.075 1.00 47.81 313 ILE A C 1
ATOM 2445 O O . ILE A 1 313 ? -50.914 18.983 26.329 1.00 47.81 313 ILE A O 1
ATOM 2449 N N . PHE A 1 314 ? -50.396 17.190 25.097 1.00 43.94 314 PHE A N 1
ATOM 2450 C CA . PHE A 1 314 ? -51.566 17.303 24.213 1.00 43.94 314 PHE A CA 1
ATOM 2451 C C . PHE A 1 314 ? -52.845 16.631 24.747 1.00 43.94 314 PHE A C 1
ATOM 2453 O O . PHE A 1 314 ? -53.928 16.960 24.273 1.00 43.94 314 PHE A O 1
ATOM 2460 N N . GLU A 1 315 ? -52.763 15.769 25.768 1.00 45.53 315 GLU A N 1
ATOM 2461 C CA . GLU A 1 315 ? -53.948 15.188 26.439 1.00 45.53 315 GLU A CA 1
ATOM 2462 C C . GLU A 1 315 ? -54.506 16.051 27.590 1.00 45.53 315 GLU A C 1
ATOM 2464 O O . GLU A 1 315 ? -55.509 15.697 28.201 1.00 45.53 315 GLU A O 1
ATOM 2469 N N . LEU A 1 316 ? -53.902 17.210 27.878 1.00 48.59 316 LEU A N 1
ATOM 2470 C CA . LEU A 1 316 ? -54.373 18.155 28.905 1.00 48.59 316 LEU A CA 1
ATOM 2471 C C . LEU A 1 316 ? -55.027 19.426 28.330 1.00 48.59 316 LEU A C 1
ATOM 2473 O O . LEU A 1 316 ? -55.344 20.342 29.089 1.00 48.59 316 LEU A O 1
ATOM 2477 N N . LEU A 1 317 ? -55.241 19.495 27.010 1.00 47.75 317 LEU A N 1
ATOM 2478 C CA . LEU A 1 317 ? -55.813 20.664 26.321 1.00 47.75 317 LEU A CA 1
ATOM 2479 C C . LEU A 1 317 ? -56.950 20.339 25.324 1.00 47.75 317 LEU A C 1
ATOM 2481 O O . LEU A 1 317 ? -57.244 21.162 24.455 1.00 47.75 317 LEU A O 1
ATOM 2485 N N . LEU A 1 318 ? -57.635 19.200 25.479 1.00 45.22 318 LEU A N 1
ATOM 2486 C CA . LEU A 1 318 ? -58.913 18.892 24.813 1.00 45.22 318 LEU A CA 1
ATOM 2487 C C . LEU A 1 318 ? -59.972 18.447 25.825 1.00 45.22 318 LEU A C 1
ATOM 2489 O O . LEU A 1 318 ? -59.641 17.598 26.680 1.00 45.22 318 LEU A O 1
#

Organism: Spodoptera littoralis (NCBI:txid7109)